Protein AF-A0A5J4WKM5-F1 (afdb_monomer)

Radius of gyration: 19.23 Å; Cα contacts (8 Å, |Δi|>4): 194; chains: 1; bounding box: 49×35×50 Å

Sequence (180 aa):
MLVFFFRKDTLAQIYRFPFLREQILAEIKQAKVIFTEFEKSGTCASSAAKSISKQTWKEIYYIERTLLPIFDIRSKELSQCLSQPDNAWVMYQTKTLLHDLQAILIGVAQGSSIVSGIVFSKAQRTNASDMVVEIEYKGLNEGCIHFPPVFQDVMRDLIMNARKYSFAGGVINAKMMNDG

Mean predicted aligned error: 11.14 Å

Organism: NCBI:txid222440

Secondary structure (DSSP, 8-state):
-EEE--SHHHHHHHHTHHHHHHHHHHHHHHHHHHHHHHHHTT---SHHHHHHHHHHHHHHHHIIIIIHHHHHHHHHHHHHHHT-TTTS-EEEEHHHHHHHHHHHHHHHHHT-TTSPPEESSGGG--STTPEEEEEEEE-SSTTEEEE-THHHHHHHHHHHHHHHHSPTT-EEEEEEE---

Solvent-accessible surface area (backbone atoms only — not comparable to full-atom values): 10008 Å² total; per-residue (Å²): 122,48,78,45,57,36,57,66,68,31,50,54,49,58,71,37,45,68,56,54,50,52,50,52,52,49,52,51,52,51,49,51,52,56,51,53,51,48,60,69,69,60,76,51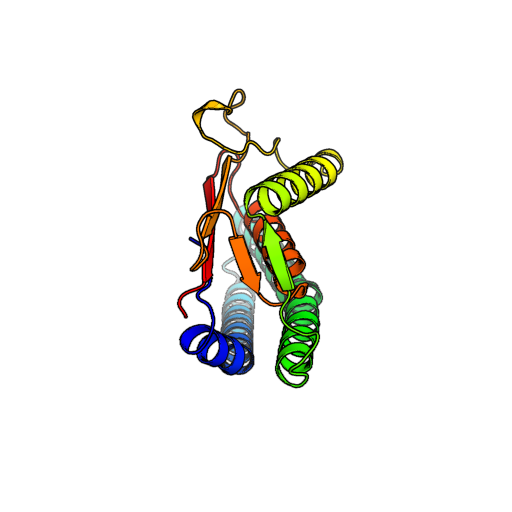,77,49,72,65,51,47,50,50,52,56,50,52,52,51,50,54,50,43,45,65,72,47,48,48,56,51,49,52,53,52,52,48,53,51,55,53,35,74,74,39,84,87,80,28,58,45,80,40,50,36,68,57,53,50,52,52,52,50,52,51,53,49,61,60,44,76,77,43,96,86,56,58,55,77,32,68,36,76,88,66,54,82,52,75,44,31,28,27,43,41,76,45,71,43,30,85,47,89,67,28,35,68,47,41,73,67,52,60,56,52,52,51,54,52,50,56,51,51,52,75,75,46,61,77,37,35,77,47,49,40,39,44,35,36,74,102

Foldseek 3Di:
DAEDEDDVVNVVVLVCLVVVLVVVVVVLVVVVVVLVVVVVVVVCPDPVSVVVSVVVVVVSCCCVPPVSVVSVVLSVVLVVLVVDPPQFKDKDQFVVLVVVLVVVQQVVVVPDPPAAGEDADPVRDPDQQHEHEDEEEEEPDPRMHMGGPSVSVVQSVVVVVCRVPDGGNYYHYHYYYYDD

pLDDT: mean 78.38, std 11.35, range [41.91, 93.88]

Structure (mmCIF, N/CA/C/O backbone):
data_AF-A0A5J4WKM5-F1
#
_entry.id   AF-A0A5J4WKM5-F1
#
loop_
_atom_site.group_PDB
_atom_site.id
_atom_site.type_symbol
_atom_site.label_atom_id
_atom_site.label_alt_id
_atom_site.label_comp_id
_atom_site.label_asym_id
_atom_site.label_entity_id
_atom_site.label_seq_id
_atom_site.pdbx_PDB_ins_code
_atom_site.Cartn_x
_atom_site.Cartn_y
_atom_site.Cartn_z
_atom_site.occupancy
_atom_site.B_iso_or_equiv
_atom_site.auth_seq_id
_atom_site.auth_comp_id
_atom_site.auth_asym_id
_atom_site.auth_atom_id
_atom_site.pdbx_PDB_model_num
ATOM 1 N N . MET A 1 1 ? -2.986 9.402 -4.469 1.00 41.91 1 MET A N 1
ATOM 2 C CA . MET A 1 1 ? -4.045 9.443 -3.439 1.00 41.91 1 MET A CA 1
ATOM 3 C C . MET A 1 1 ? -4.697 8.072 -3.430 1.00 41.91 1 MET A C 1
ATOM 5 O O . MET A 1 1 ? -5.205 7.680 -4.471 1.00 41.91 1 MET A O 1
ATOM 9 N N . LEU A 1 2 ? -4.597 7.324 -2.331 1.00 53.47 2 LEU A N 1
ATOM 10 C CA . LEU A 1 2 ? -5.264 6.025 -2.176 1.00 53.47 2 LEU A CA 1
ATOM 11 C C . LEU A 1 2 ? -6.592 6.268 -1.454 1.00 53.47 2 LEU A C 1
ATOM 13 O O . LEU A 1 2 ? -6.575 6.838 -0.365 1.00 53.47 2 LEU A O 1
ATOM 17 N N . VAL A 1 3 ? -7.717 5.900 -2.066 1.00 48.91 3 VAL A N 1
ATOM 18 C CA . VAL A 1 3 ? -9.060 6.076 -1.494 1.00 48.91 3 VAL A CA 1
ATOM 19 C C . VAL A 1 3 ? -9.848 4.783 -1.651 1.00 48.91 3 VAL A C 1
ATOM 21 O O . VAL A 1 3 ? -9.983 4.294 -2.769 1.00 48.91 3 VAL A O 1
ATOM 24 N N . PHE A 1 4 ? -10.393 4.273 -0.547 1.00 51.28 4 PHE A N 1
ATOM 25 C CA . PHE A 1 4 ? -11.322 3.138 -0.517 1.00 51.28 4 PHE A CA 1
ATOM 26 C C . PHE A 1 4 ? -12.693 3.604 -0.003 1.00 51.28 4 PHE A C 1
ATOM 28 O O . PHE A 1 4 ? -12.720 4.406 0.926 1.00 51.28 4 PHE A O 1
ATOM 35 N N . PHE A 1 5 ? -13.784 3.119 -0.604 1.00 45.84 5 PHE A N 1
ATOM 36 C CA . PHE A 1 5 ? -15.193 3.304 -0.186 1.00 45.84 5 PHE A CA 1
ATOM 37 C C . PHE A 1 5 ? -15.731 1.966 0.413 1.00 45.84 5 PHE A C 1
ATOM 39 O O . PHE A 1 5 ? -15.046 0.965 0.197 1.00 45.84 5 PHE A O 1
ATOM 46 N N . PHE A 1 6 ? -16.877 1.869 1.129 1.00 54.97 6 PHE A N 1
ATOM 47 C CA . PHE A 1 6 ? -17.483 0.608 1.674 1.00 54.97 6 PHE A CA 1
ATOM 48 C C . PHE A 1 6 ? -19.009 0.425 1.485 1.00 54.97 6 PHE A C 1
ATOM 50 O O . PHE A 1 6 ? -19.782 0.861 2.327 1.00 54.97 6 PHE A O 1
ATOM 57 N N . ARG A 1 7 ? -19.386 -0.351 0.449 1.00 59.16 7 ARG A N 1
ATOM 58 C CA . ARG A 1 7 ? -20.373 -1.471 0.402 1.00 59.16 7 ARG A CA 1
ATOM 59 C C . ARG A 1 7 ? -20.779 -1.774 -1.038 1.00 59.16 7 ARG A C 1
ATOM 61 O O . ARG A 1 7 ? -20.573 -2.895 -1.484 1.00 59.16 7 ARG A O 1
ATOM 68 N N . LYS A 1 8 ? -21.307 -0.810 -1.801 1.00 53.88 8 LYS A N 1
ATOM 69 C CA . LYS A 1 8 ? -21.628 -1.021 -3.232 1.00 53.88 8 LYS A CA 1
ATOM 70 C C . LYS A 1 8 ? -20.423 -0.772 -4.131 1.00 53.88 8 LYS A C 1
ATOM 72 O O . LYS A 1 8 ? -20.051 -1.643 -4.919 1.00 53.88 8 LYS A O 1
ATOM 77 N N . ASP A 1 9 ? -19.772 0.371 -3.960 1.00 53.78 9 ASP A N 1
ATOM 78 C CA . ASP A 1 9 ? -18.675 0.783 -4.837 1.00 53.78 9 ASP A CA 1
ATOM 79 C C . ASP A 1 9 ? -17.395 -0.019 -4.582 1.00 53.78 9 ASP A C 1
ATOM 81 O O . ASP A 1 9 ? -16.616 -0.266 -5.495 1.00 53.78 9 ASP A O 1
ATOM 85 N N . THR A 1 10 ? -17.206 -0.531 -3.370 1.00 59.72 10 THR A N 1
ATOM 86 C CA . THR A 1 10 ? -16.090 -1.422 -2.992 1.00 59.72 10 THR A CA 1
ATOM 87 C C . THR A 1 10 ? -16.247 -2.805 -3.549 1.00 59.72 10 THR A C 1
ATOM 89 O O . THR A 1 10 ? -15.275 -3.364 -4.030 1.00 59.72 10 THR A O 1
ATOM 92 N N . LEU A 1 11 ? -17.456 -3.370 -3.481 1.00 61.31 11 LEU A N 1
ATOM 93 C CA . LEU A 1 11 ? -17.730 -4.642 -4.129 1.00 61.31 11 LEU A CA 1
ATOM 94 C C . LEU A 1 11 ? -17.434 -4.486 -5.619 1.00 61.31 11 LEU A C 1
ATOM 96 O O . LEU A 1 11 ? -16.677 -5.278 -6.165 1.00 61.31 11 LEU A O 1
ATOM 100 N N . ALA A 1 12 ? -17.899 -3.401 -6.248 1.00 63.69 12 ALA A N 1
ATOM 101 C CA . ALA A 1 12 ? -17.563 -3.092 -7.636 1.00 63.69 12 ALA A CA 1
ATOM 102 C C . ALA A 1 12 ? -16.047 -2.907 -7.877 1.00 63.69 12 ALA A C 1
ATOM 104 O O . ALA A 1 12 ? -15.531 -3.368 -8.896 1.00 63.69 1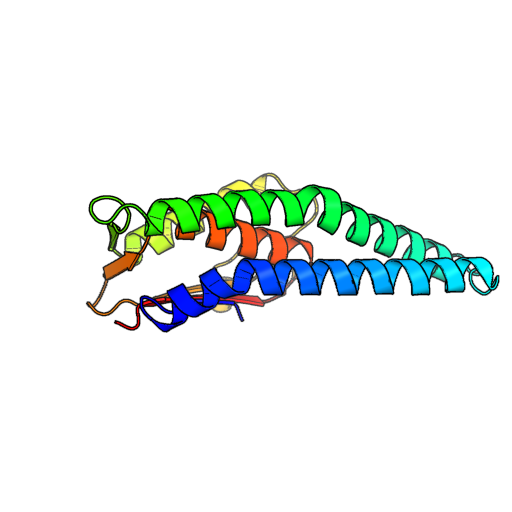2 ALA A O 1
ATOM 105 N N . GLN A 1 13 ? -15.311 -2.276 -6.956 1.00 65.56 13 GLN A N 1
ATOM 106 C CA . GLN A 1 13 ? -13.851 -2.139 -7.038 1.00 65.56 13 GLN A CA 1
ATOM 107 C C . GLN A 1 13 ? -13.126 -3.482 -6.871 1.00 65.56 13 GLN A C 1
ATOM 109 O O . GLN A 1 13 ? -12.218 -3.769 -7.643 1.00 65.56 13 GLN A O 1
ATOM 114 N N . ILE A 1 14 ? -13.549 -4.333 -5.936 1.00 67.00 14 ILE A N 1
ATOM 115 C CA . ILE A 1 14 ? -12.986 -5.670 -5.705 1.00 67.00 14 ILE A CA 1
ATOM 116 C C . ILE A 1 14 ? -13.288 -6.579 -6.898 1.00 67.00 14 ILE A C 1
ATOM 118 O O . ILE A 1 14 ? -12.394 -7.259 -7.392 1.00 67.00 14 ILE A O 1
ATOM 122 N N . TYR A 1 15 ? -14.502 -6.525 -7.453 1.00 71.44 15 TYR A N 1
ATOM 123 C CA . TYR A 1 15 ? -14.838 -7.218 -8.701 1.00 71.44 15 TYR A CA 1
ATOM 124 C C . TYR A 1 15 ? -14.040 -6.698 -9.905 1.00 71.44 15 TYR A C 1
ATOM 126 O O . TYR A 1 15 ? -13.884 -7.414 -10.893 1.00 71.44 15 TYR A O 1
ATOM 134 N N . ARG A 1 16 ? -13.490 -5.479 -9.830 1.00 74.38 16 ARG A N 1
ATOM 135 C CA . ARG A 1 16 ? -12.555 -4.931 -10.822 1.00 74.38 16 ARG A CA 1
ATOM 136 C C . ARG A 1 16 ? -11.111 -5.381 -10.625 1.00 74.38 16 ARG A C 1
ATOM 138 O O . ARG A 1 16 ? -10.320 -5.179 -11.542 1.00 74.38 16 ARG A O 1
ATOM 145 N N . PHE A 1 17 ? -10.738 -5.992 -9.501 1.00 76.19 17 PHE A N 1
ATOM 146 C CA . PHE A 1 17 ? -9.352 -6.414 -9.260 1.00 76.19 17 PHE A CA 1
ATOM 147 C C . PHE A 1 17 ? -8.819 -7.391 -10.317 1.00 76.19 17 PHE A C 1
ATOM 149 O O . PHE A 1 17 ? -7.709 -7.155 -10.798 1.00 76.19 17 PHE A O 1
ATOM 156 N N . PRO A 1 18 ? -9.582 -8.404 -10.779 1.00 76.31 18 PRO A N 1
ATOM 157 C CA . PRO A 1 18 ? -9.152 -9.241 -11.897 1.00 76.31 18 PRO A CA 1
ATOM 158 C C . PRO A 1 18 ? -8.888 -8.433 -13.174 1.00 76.31 18 PRO A C 1
ATOM 160 O O . PRO A 1 18 ? -7.900 -8.666 -13.857 1.00 76.31 18 PRO A O 1
ATOM 163 N N . PHE A 1 19 ? -9.725 -7.437 -13.475 1.00 80.31 19 PHE A N 1
ATOM 164 C CA . PHE A 1 19 ? -9.537 -6.579 -14.647 1.00 80.31 19 PHE A CA 1
ATOM 165 C C . PHE A 1 19 ? -8.295 -5.686 -14.519 1.00 80.31 19 PHE A C 1
ATOM 167 O O . PHE A 1 19 ? -7.489 -5.618 -15.442 1.00 80.31 19 PHE A O 1
ATOM 174 N N . LEU A 1 20 ? -8.109 -5.036 -13.365 1.00 76.75 20 LEU A N 1
ATOM 175 C CA . LEU A 1 20 ? -6.933 -4.205 -13.083 1.00 76.75 20 LEU A CA 1
ATOM 176 C C . LEU A 1 20 ? -5.638 -5.017 -13.173 1.00 76.75 20 LEU A C 1
ATOM 178 O O . LEU A 1 20 ? -4.6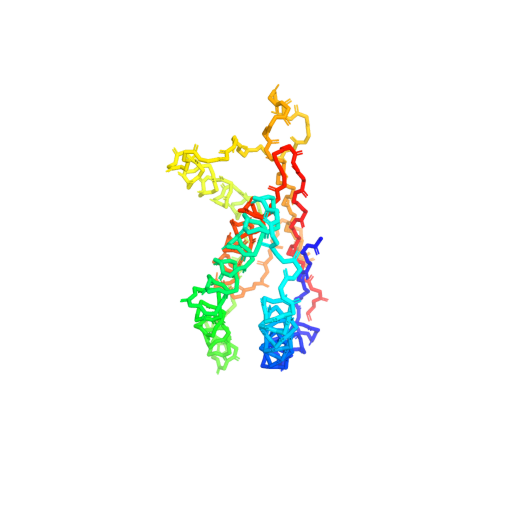43 -4.537 -13.707 1.00 76.75 20 LEU A O 1
ATOM 182 N N . ARG A 1 21 ? -5.661 -6.264 -12.700 1.00 79.00 21 ARG A N 1
ATOM 183 C CA . ARG A 1 21 ? -4.546 -7.202 -12.834 1.00 79.00 21 ARG A CA 1
ATOM 184 C C . ARG A 1 21 ? -4.203 -7.471 -14.295 1.00 79.00 21 ARG A C 1
ATOM 186 O O . ARG A 1 21 ? -3.036 -7.369 -14.666 1.00 79.00 21 ARG A O 1
ATOM 193 N N . GLU A 1 22 ? -5.196 -7.804 -15.117 1.00 83.44 22 GLU A N 1
ATOM 194 C CA . GLU A 1 22 ? -4.973 -8.050 -16.545 1.00 83.44 22 GLU A CA 1
ATOM 195 C C . GLU A 1 22 ? -4.467 -6.796 -17.264 1.00 83.44 22 GLU A C 1
ATOM 197 O O . GLU A 1 22 ? -3.583 -6.888 -18.115 1.00 83.44 22 GLU A O 1
ATOM 202 N N . GLN A 1 23 ? -4.947 -5.614 -16.871 1.00 84.25 23 GLN A N 1
ATOM 203 C CA . GLN A 1 23 ? -4.432 -4.350 -17.387 1.00 84.25 23 GLN A CA 1
ATOM 204 C C . GLN A 1 23 ? -2.951 -4.150 -17.022 1.00 84.25 23 GLN A C 1
ATOM 206 O O . GLN A 1 23 ? -2.141 -3.881 -17.906 1.00 84.25 23 GLN A O 1
ATOM 211 N N . ILE A 1 24 ? -2.572 -4.355 -15.755 1.00 78.38 24 ILE A N 1
ATOM 212 C CA . ILE A 1 24 ? -1.172 -4.264 -15.304 1.00 78.38 24 ILE A CA 1
ATOM 213 C C . ILE A 1 24 ? -0.293 -5.265 -16.068 1.00 78.38 24 ILE A C 1
ATOM 215 O O . ILE A 1 24 ? 0.800 -4.923 -16.515 1.00 78.38 24 ILE A O 1
ATOM 219 N N . LEU A 1 25 ? -0.765 -6.500 -16.261 1.00 83.44 25 LEU A N 1
ATOM 220 C CA . LEU A 1 25 ? -0.048 -7.516 -17.034 1.00 83.44 25 LEU A CA 1
ATOM 221 C C . LEU A 1 25 ? 0.133 -7.116 -18.501 1.00 83.44 25 LEU A C 1
ATOM 223 O O . LEU A 1 25 ? 1.212 -7.325 -19.063 1.00 83.44 25 LEU A O 1
ATOM 227 N N . ALA A 1 26 ? -0.895 -6.539 -19.122 1.00 85.69 26 ALA A N 1
ATOM 228 C CA . ALA A 1 26 ? -0.825 -6.050 -20.493 1.00 85.69 26 ALA A CA 1
ATOM 229 C C . ALA A 1 26 ? 0.186 -4.901 -20.629 1.00 85.69 26 ALA A C 1
ATOM 231 O O . ALA A 1 26 ? 1.024 -4.935 -21.531 1.00 85.69 26 ALA A O 1
ATOM 232 N N . GLU A 1 27 ? 0.167 -3.942 -19.701 1.00 85.38 27 GLU A N 1
ATOM 233 C CA . GLU A 1 27 ? 1.114 -2.823 -19.657 1.00 85.38 27 GLU A CA 1
ATOM 234 C C . GLU A 1 27 ? 2.557 -3.312 -19.463 1.00 85.38 27 GLU A C 1
ATOM 236 O O . GLU A 1 27 ? 3.455 -2.898 -20.197 1.00 85.38 27 GLU A O 1
ATOM 241 N N . ILE A 1 28 ? 2.789 -4.265 -18.552 1.00 84.25 28 ILE A N 1
ATOM 242 C CA . ILE A 1 28 ? 4.107 -4.887 -18.359 1.00 84.25 28 ILE A CA 1
ATOM 243 C C . ILE A 1 28 ? 4.562 -5.602 -19.633 1.00 84.25 28 ILE A C 1
ATOM 245 O O . ILE A 1 28 ? 5.710 -5.453 -20.056 1.00 84.25 28 ILE A O 1
ATOM 249 N N . LYS A 1 29 ? 3.677 -6.372 -20.273 1.00 87.69 29 LYS A N 1
ATOM 250 C CA . LYS A 1 29 ? 3.995 -7.087 -21.513 1.00 87.69 29 LYS A CA 1
ATOM 251 C C . LYS A 1 29 ? 4.380 -6.113 -22.625 1.00 87.69 29 LYS A C 1
ATOM 253 O O . LYS A 1 29 ? 5.376 -6.342 -23.308 1.00 87.69 29 LYS A O 1
ATOM 258 N N . GLN A 1 30 ? 3.630 -5.024 -22.779 1.00 85.81 30 GLN A N 1
ATOM 259 C CA . GLN A 1 30 ? 3.927 -3.977 -23.750 1.00 85.81 30 GLN A CA 1
ATOM 260 C C . GLN A 1 30 ? 5.259 -3.284 -23.440 1.00 85.81 30 GLN A C 1
ATOM 262 O O . GLN A 1 30 ? 6.087 -3.135 -24.338 1.00 85.81 30 GLN A O 1
ATOM 267 N N . ALA A 1 31 ? 5.509 -2.935 -22.175 1.00 82.38 31 ALA A N 1
ATOM 268 C CA . ALA A 1 31 ? 6.777 -2.354 -21.748 1.00 82.38 31 ALA A CA 1
ATOM 269 C C . ALA A 1 31 ? 7.955 -3.277 -22.096 1.00 82.38 31 ALA A C 1
ATOM 271 O O . ALA A 1 31 ? 8.926 -2.829 -22.699 1.00 82.38 31 ALA A O 1
ATOM 272 N N . LYS A 1 32 ? 7.852 -4.584 -21.821 1.00 85.38 32 LYS A N 1
ATOM 273 C CA . LYS A 1 32 ? 8.900 -5.563 -22.166 1.00 85.38 32 LYS A CA 1
ATOM 274 C C . LYS A 1 32 ? 9.191 -5.600 -23.666 1.00 85.38 32 LYS A C 1
ATOM 276 O O . LYS A 1 32 ? 10.361 -5.684 -24.034 1.00 85.38 32 LYS A O 1
ATOM 281 N N . VAL A 1 33 ? 8.168 -5.528 -24.523 1.00 86.50 33 VAL A N 1
ATOM 282 C CA . VAL A 1 33 ? 8.351 -5.473 -25.986 1.00 86.50 33 VAL A CA 1
ATOM 283 C C . VAL A 1 33 ? 9.126 -4.216 -26.378 1.00 86.50 33 VAL A C 1
ATOM 285 O O . VAL A 1 33 ? 10.183 -4.337 -26.994 1.00 86.50 33 VAL A O 1
ATOM 288 N N . ILE A 1 34 ? 8.668 -3.042 -25.934 1.00 83.06 34 ILE A N 1
ATOM 289 C CA . ILE A 1 34 ? 9.301 -1.749 -26.240 1.00 83.06 34 ILE A CA 1
ATOM 290 C C . ILE A 1 34 ? 10.763 -1.729 -25.779 1.00 83.06 34 ILE A C 1
ATOM 292 O O . ILE A 1 34 ? 11.653 -1.350 -26.537 1.00 83.06 34 ILE A O 1
ATOM 296 N N . PHE A 1 35 ? 11.036 -2.177 -24.551 1.00 79.25 35 PHE A N 1
ATOM 297 C CA . PHE A 1 35 ? 12.396 -2.210 -24.011 1.00 79.25 35 PHE A CA 1
ATOM 298 C C . PHE A 1 35 ? 13.293 -3.207 -24.748 1.00 79.25 35 PHE A C 1
ATOM 300 O O . PHE A 1 35 ? 14.450 -2.900 -25.026 1.00 79.25 35 PHE A O 1
ATOM 307 N N . THR A 1 36 ? 12.761 -4.370 -25.130 1.00 82.31 36 THR A N 1
ATOM 308 C CA . THR A 1 36 ? 13.513 -5.354 -25.923 1.00 82.31 36 THR A CA 1
ATOM 309 C C . THR A 1 36 ? 13.864 -4.803 -27.307 1.00 82.31 36 THR A C 1
ATOM 311 O O . THR A 1 36 ? 14.965 -5.036 -27.805 1.00 82.31 36 THR A O 1
ATOM 314 N N . GLU A 1 37 ? 12.949 -4.074 -27.948 1.00 82.88 37 GLU A N 1
ATOM 315 C CA . GLU A 1 37 ? 13.195 -3.421 -29.239 1.00 82.88 37 GLU A CA 1
ATOM 316 C C . GLU A 1 37 ? 14.222 -2.288 -29.119 1.00 82.88 37 GLU A C 1
ATOM 318 O O . GLU A 1 37 ? 15.142 -2.212 -29.934 1.00 82.88 37 GLU A O 1
ATOM 323 N N . PHE A 1 38 ? 14.132 -1.478 -28.062 1.00 77.00 38 PHE A N 1
ATOM 324 C CA . PHE A 1 38 ? 15.092 -0.415 -27.759 1.00 77.00 38 PHE A CA 1
ATOM 325 C C . PHE A 1 38 ? 16.517 -0.941 -27.511 1.00 77.00 38 PHE A C 1
ATOM 327 O O . PHE A 1 38 ? 17.498 -0.333 -27.942 1.00 77.00 38 PHE A O 1
ATOM 334 N N . GLU A 1 39 ? 16.668 -2.084 -26.835 1.00 75.75 39 GLU A N 1
ATOM 335 C CA . GLU A 1 39 ? 17.985 -2.704 -26.642 1.00 75.75 39 GLU A CA 1
ATOM 336 C C . GLU A 1 39 ? 18.554 -3.266 -27.951 1.00 75.75 39 GLU A C 1
ATOM 338 O O . GLU A 1 39 ? 19.757 -3.152 -28.202 1.00 75.75 39 GLU A O 1
ATOM 343 N N . LYS A 1 40 ? 17.695 -3.819 -28.819 1.00 78.75 40 LYS A N 1
ATOM 344 C CA . LYS A 1 40 ? 18.088 -4.342 -30.137 1.00 78.75 40 LYS A CA 1
ATOM 345 C C . LYS A 1 40 ? 18.505 -3.249 -31.119 1.00 78.75 40 LYS A C 1
ATOM 347 O O . LYS A 1 40 ? 19.367 -3.507 -31.954 1.00 78.75 40 LYS A O 1
ATOM 352 N N . SER A 1 41 ? 17.941 -2.043 -31.030 1.00 73.56 41 SER A N 1
ATOM 353 C CA . SER A 1 41 ? 18.252 -0.942 -31.953 1.00 73.56 41 SER A CA 1
ATOM 354 C C . SER A 1 41 ? 19.634 -0.306 -31.737 1.00 73.56 41 SER A C 1
ATOM 356 O O . SER A 1 41 ? 19.986 0.638 -32.439 1.00 73.56 41 SER A O 1
ATOM 358 N N . GLY A 1 42 ? 20.439 -0.790 -30.781 1.00 63.66 42 GLY A N 1
ATOM 359 C CA . GLY A 1 42 ? 21.820 -0.331 -30.569 1.00 63.66 42 GLY A CA 1
ATOM 360 C C . GLY A 1 42 ? 21.947 1.077 -29.967 1.00 63.66 42 GLY A C 1
ATOM 361 O O . GLY A 1 42 ? 23.055 1.538 -29.703 1.00 63.66 42 GLY A O 1
ATOM 362 N N . THR A 1 43 ? 20.827 1.743 -29.672 1.00 60.22 43 THR A N 1
ATOM 363 C CA . THR A 1 43 ? 20.748 3.111 -29.124 1.00 60.22 43 THR A CA 1
ATOM 364 C C . THR A 1 43 ? 21.312 3.227 -27.697 1.00 60.22 43 THR A C 1
ATOM 366 O O . THR A 1 43 ? 21.531 4.322 -27.184 1.00 60.22 43 THR A O 1
ATOM 369 N N . CYS A 1 44 ? 21.599 2.096 -27.047 1.00 58.22 44 CYS A N 1
ATOM 370 C CA . CYS A 1 44 ? 22.049 1.984 -25.659 1.00 58.22 44 CYS A CA 1
ATOM 371 C C . CYS A 1 44 ? 23.590 2.031 -25.512 1.00 58.22 44 CYS A C 1
ATOM 373 O O . CYS A 1 44 ? 24.176 1.326 -24.690 1.00 58.22 44 CYS A O 1
ATOM 375 N N . ALA A 1 45 ? 24.282 2.826 -26.336 1.00 60.12 45 ALA A N 1
ATOM 376 C CA . ALA A 1 45 ? 25.745 2.930 -26.295 1.00 60.12 45 ALA A CA 1
ATOM 377 C C . ALA A 1 45 ? 26.257 3.680 -25.046 1.00 60.12 45 ALA A C 1
ATOM 379 O O . ALA A 1 45 ? 27.359 3.403 -24.567 1.00 60.12 45 ALA A O 1
ATOM 380 N N . SER A 1 46 ? 25.453 4.588 -24.480 1.00 73.69 46 SER A N 1
ATOM 381 C CA . SER A 1 46 ? 25.836 5.366 -23.298 1.00 73.69 46 SER A CA 1
ATOM 382 C C . SER A 1 46 ? 25.672 4.574 -21.993 1.00 73.69 46 SER A C 1
ATOM 384 O O . SER A 1 46 ? 24.756 3.766 -21.824 1.00 73.69 46 SER A O 1
ATOM 386 N N . SER A 1 47 ? 26.561 4.822 -21.028 1.00 72.69 47 SER A N 1
ATOM 387 C CA . SER A 1 47 ? 26.508 4.213 -19.690 1.00 72.69 47 SER A CA 1
ATOM 388 C C . SER A 1 47 ? 25.216 4.552 -18.935 1.00 72.69 47 SER A C 1
ATOM 390 O O . SER A 1 47 ? 24.685 3.709 -18.210 1.00 72.69 47 SER A O 1
ATOM 392 N N . ALA A 1 48 ? 24.672 5.753 -19.153 1.00 74.75 48 ALA A N 1
ATOM 393 C CA . ALA A 1 48 ? 23.406 6.196 -18.579 1.00 74.75 48 ALA A CA 1
ATOM 394 C C . ALA A 1 48 ? 22.215 5.377 -19.106 1.00 74.75 48 ALA A C 1
ATOM 396 O O . ALA A 1 48 ? 21.416 4.889 -18.308 1.00 74.75 48 ALA A O 1
ATOM 397 N N . ALA A 1 49 ? 22.136 5.146 -20.422 1.00 71.19 49 ALA A N 1
ATOM 398 C CA . ALA A 1 49 ? 21.063 4.352 -21.025 1.00 71.19 49 ALA A CA 1
ATOM 399 C C . ALA A 1 49 ? 21.074 2.896 -20.524 1.00 71.19 49 ALA A C 1
ATOM 401 O O . ALA A 1 49 ? 20.025 2.342 -20.193 1.00 71.19 49 ALA A O 1
ATOM 402 N N . LYS A 1 50 ? 22.266 2.302 -20.360 1.00 74.12 50 LYS A N 1
ATOM 403 C CA . LYS A 1 50 ? 22.425 0.947 -19.798 1.00 74.12 50 LYS A CA 1
ATOM 404 C C . LYS A 1 50 ? 21.975 0.861 -18.339 1.00 74.12 50 LYS A C 1
ATOM 406 O O . LYS A 1 50 ? 21.364 -0.130 -17.942 1.00 74.12 50 LYS A O 1
ATOM 411 N N . SER A 1 51 ? 22.274 1.887 -17.541 1.00 78.31 51 SER A N 1
ATOM 412 C CA . SER A 1 51 ? 21.851 1.959 -16.139 1.00 78.31 51 SER A CA 1
ATOM 413 C C . SER A 1 51 ? 20.328 2.055 -16.015 1.00 78.31 51 SER A C 1
ATOM 415 O O . SER A 1 51 ? 19.729 1.298 -15.252 1.00 78.31 51 SER A O 1
ATOM 417 N N . ILE A 1 52 ? 19.705 2.920 -16.825 1.00 78.38 52 ILE A N 1
ATOM 418 C CA . ILE A 1 52 ? 18.246 3.083 -16.874 1.00 78.38 52 ILE A CA 1
ATOM 419 C C . ILE A 1 52 ? 17.583 1.767 -17.290 1.00 78.38 52 ILE A C 1
ATOM 421 O O . ILE A 1 52 ? 16.727 1.282 -16.559 1.00 78.38 52 ILE A O 1
ATOM 425 N N . SER A 1 53 ? 18.040 1.130 -18.378 1.00 77.50 53 SER A N 1
ATOM 426 C CA . SER A 1 53 ? 17.489 -0.164 -18.820 1.00 77.50 53 SER A CA 1
ATOM 427 C C . SER A 1 53 ? 17.570 -1.225 -17.716 1.00 77.50 53 SER A C 1
ATOM 429 O O . SER A 1 53 ? 16.578 -1.868 -17.367 1.00 77.50 53 SER A O 1
ATOM 431 N N . LYS A 1 54 ? 18.742 -1.366 -17.081 1.00 80.94 54 LYS A N 1
ATOM 432 C CA . LYS A 1 54 ? 18.945 -2.321 -15.984 1.00 80.94 54 LYS A CA 1
ATOM 433 C C . LYS A 1 54 ? 18.010 -2.053 -14.803 1.00 80.94 54 LYS A C 1
ATOM 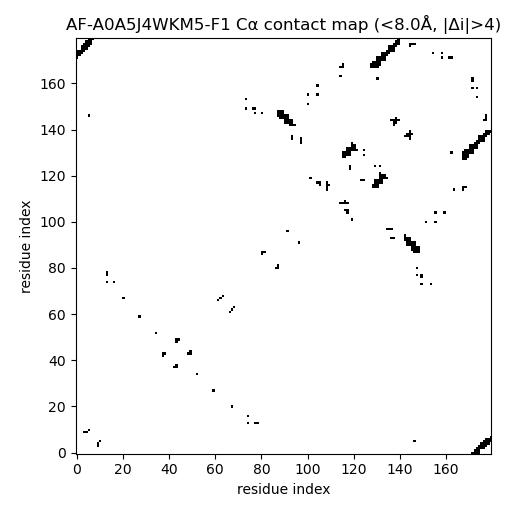435 O O . LYS A 1 54 ? 17.538 -3.002 -14.175 1.00 80.94 54 LYS A O 1
ATOM 440 N N . GLN A 1 55 ? 17.774 -0.787 -14.471 1.00 80.12 55 GLN A N 1
ATOM 441 C CA . GLN A 1 55 ? 16.872 -0.404 -13.392 1.00 80.12 55 GLN A CA 1
ATOM 442 C C . GLN A 1 55 ? 15.413 -0.716 -13.747 1.00 80.12 55 GLN A C 1
ATOM 444 O O . GLN A 1 55 ? 14.722 -1.348 -12.948 1.00 80.12 55 GLN A O 1
ATOM 449 N N . THR A 1 56 ? 14.972 -0.394 -14.962 1.00 80.56 56 THR A N 1
ATOM 450 C CA . THR A 1 56 ? 13.612 -0.704 -15.418 1.00 80.56 56 THR A CA 1
ATOM 451 C C . THR A 1 56 ? 13.342 -2.210 -15.456 1.00 80.56 56 THR A C 1
ATOM 453 O O . THR A 1 56 ? 12.293 -2.663 -15.000 1.00 80.56 56 THR A O 1
ATOM 456 N N . TRP A 1 57 ? 14.306 -3.026 -15.891 1.00 83.12 57 TRP A N 1
ATOM 457 C CA . TRP A 1 57 ? 14.176 -4.487 -15.844 1.00 83.12 57 TRP A CA 1
ATOM 458 C C . TRP A 1 57 ? 14.030 -5.035 -14.420 1.00 83.12 57 TRP A C 1
ATOM 460 O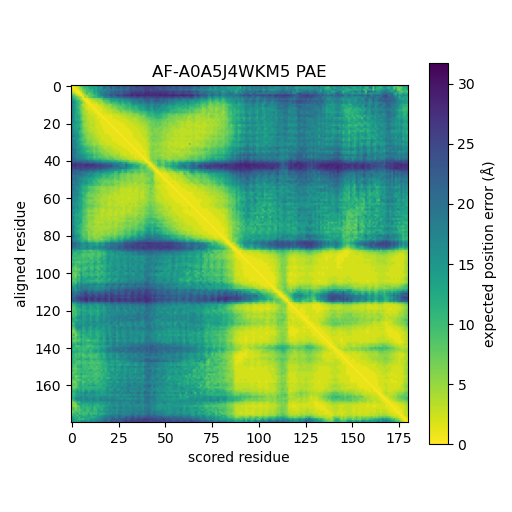 O . TRP A 1 57 ? 13.246 -5.960 -14.193 1.00 83.12 57 TRP A O 1
ATOM 470 N N . LYS A 1 58 ? 14.742 -4.459 -13.441 1.00 83.62 58 LYS A N 1
ATOM 471 C CA . LYS A 1 58 ? 14.567 -4.821 -12.024 1.00 83.62 58 LYS A CA 1
ATOM 472 C C . LYS A 1 58 ? 13.164 -4.488 -11.524 1.00 83.62 58 LYS A C 1
ATOM 474 O O . LYS A 1 58 ? 12.601 -5.260 -10.750 1.00 83.62 58 LYS A O 1
ATOM 479 N N . GLU A 1 59 ? 12.616 -3.352 -11.939 1.00 79.12 59 GLU A N 1
ATOM 480 C CA . GLU A 1 59 ? 11.266 -2.926 -11.565 1.00 79.12 59 GLU A CA 1
ATOM 481 C C . GLU A 1 59 ? 10.210 -3.855 -12.160 1.00 79.12 59 GLU A C 1
ATOM 483 O O . GLU A 1 59 ? 9.390 -4.376 -11.406 1.00 79.12 59 GLU A O 1
ATOM 488 N N . ILE A 1 60 ? 10.299 -4.161 -13.459 1.00 82.06 60 ILE A N 1
ATOM 489 C CA . ILE A 1 60 ? 9.430 -5.139 -14.132 1.00 82.06 60 ILE A CA 1
ATOM 490 C C . ILE A 1 60 ? 9.473 -6.487 -13.404 1.00 82.06 60 ILE A C 1
ATOM 492 O O . ILE A 1 60 ? 8.430 -7.035 -13.048 1.00 82.06 60 ILE A O 1
ATOM 496 N N . TYR A 1 61 ? 10.676 -6.999 -13.124 1.00 82.75 61 TYR A N 1
ATOM 497 C CA . TYR A 1 61 ? 10.841 -8.277 -12.434 1.00 82.75 61 TYR A CA 1
ATOM 498 C C . TYR A 1 61 ? 10.205 -8.263 -11.041 1.00 82.75 61 TYR A C 1
ATOM 500 O O . TYR A 1 61 ? 9.541 -9.221 -10.651 1.00 82.75 61 TYR A O 1
ATOM 508 N N . TYR A 1 62 ? 10.379 -7.177 -10.288 1.00 77.00 62 TYR A N 1
ATOM 509 C CA . TYR A 1 62 ? 9.777 -7.043 -8.966 1.00 77.00 62 TYR A CA 1
ATOM 510 C C . TYR A 1 62 ? 8.246 -6.989 -9.026 1.00 77.00 62 TYR A C 1
ATOM 512 O O . TYR A 1 62 ? 7.584 -7.637 -8.213 1.00 77.00 62 TYR A O 1
ATOM 520 N N . ILE A 1 63 ? 7.672 -6.256 -9.986 1.00 77.38 63 ILE A N 1
ATOM 521 C CA . ILE A 1 63 ? 6.216 -6.202 -10.148 1.00 77.38 63 ILE A CA 1
ATOM 522 C C . ILE A 1 63 ? 5.679 -7.609 -10.449 1.00 77.38 63 ILE A C 1
ATOM 524 O O . ILE A 1 63 ? 4.776 -8.077 -9.757 1.00 77.38 63 ILE A O 1
ATOM 528 N N . GLU A 1 64 ? 6.285 -8.322 -11.405 1.00 80.00 64 GLU A N 1
ATOM 529 C CA . GLU A 1 64 ? 5.858 -9.670 -11.806 1.00 80.00 64 GLU A CA 1
ATOM 530 C C . GLU A 1 64 ? 6.027 -10.718 -10.697 1.00 80.00 64 GLU A C 1
ATOM 532 O O . GLU A 1 64 ? 5.176 -11.589 -10.529 1.00 80.00 64 GLU A O 1
ATOM 537 N N . ARG A 1 65 ? 7.138 -10.672 -9.953 1.00 81.19 65 ARG A N 1
ATOM 538 C CA . ARG A 1 65 ? 7.523 -11.743 -9.015 1.00 81.19 65 ARG A CA 1
ATOM 539 C C . ARG A 1 65 ? 7.137 -11.483 -7.572 1.00 81.19 65 ARG A C 1
ATOM 541 O O . ARG A 1 65 ? 7.160 -12.418 -6.777 1.00 81.19 65 ARG A O 1
ATOM 548 N N . THR A 1 66 ? 6.832 -10.242 -7.213 1.00 74.19 66 THR A N 1
ATOM 549 C CA . THR A 1 66 ? 6.521 -9.872 -5.830 1.00 74.19 66 THR A CA 1
ATOM 550 C C . THR A 1 66 ? 5.163 -9.201 -5.726 1.00 74.19 66 THR A C 1
ATOM 552 O O . THR A 1 66 ? 4.326 -9.680 -4.966 1.00 74.19 66 THR A O 1
ATOM 555 N N . LEU A 1 67 ? 4.906 -8.139 -6.495 1.00 73.50 67 LEU A N 1
ATOM 556 C CA . LEU A 1 67 ? 3.657 -7.387 -6.336 1.00 73.50 67 LEU A CA 1
ATOM 557 C C . LEU A 1 67 ? 2.433 -8.159 -6.822 1.00 73.50 67 LEU A C 1
ATOM 559 O O . LEU A 1 67 ? 1.459 -8.244 -6.080 1.00 73.50 67 LEU A O 1
ATOM 563 N N . LEU A 1 68 ? 2.479 -8.740 -8.024 1.00 76.94 68 LEU A N 1
ATOM 564 C CA . LEU A 1 68 ? 1.336 -9.481 -8.567 1.00 76.94 68 LEU A CA 1
ATOM 565 C C . LEU A 1 68 ? 0.947 -10.698 -7.705 1.00 76.94 68 LEU A C 1
ATOM 567 O O . LEU A 1 68 ? -0.236 -10.834 -7.409 1.00 76.94 68 LEU A O 1
ATOM 571 N N . PRO A 1 69 ? 1.882 -11.532 -7.205 1.00 80.06 69 PRO A N 1
ATOM 572 C CA . PRO A 1 69 ? 1.524 -12.622 -6.296 1.00 80.06 69 PRO A CA 1
ATOM 573 C C . PRO A 1 69 ? 0.892 -12.155 -4.980 1.00 80.06 69 PRO A C 1
ATOM 575 O O . PRO A 1 69 ? -0.079 -12.756 -4.526 1.00 80.06 69 PRO A O 1
ATOM 578 N N . ILE A 1 70 ? 1.407 -11.078 -4.370 1.00 73.94 70 ILE A N 1
ATOM 579 C CA . ILE A 1 70 ? 0.797 -10.496 -3.163 1.00 73.94 70 ILE A CA 1
ATOM 580 C C . ILE A 1 70 ? -0.617 -10.013 -3.489 1.00 73.94 70 ILE A C 1
ATOM 582 O O . ILE A 1 70 ? -1.555 -10.321 -2.758 1.00 73.94 70 ILE A O 1
ATOM 586 N N . PHE A 1 71 ? -0.783 -9.305 -4.607 1.00 74.25 71 PHE A N 1
ATOM 587 C CA . PHE A 1 71 ? -2.086 -8.840 -5.066 1.00 74.25 71 PHE A CA 1
ATOM 588 C C . PHE A 1 71 ? -3.073 -9.998 -5.271 1.00 74.25 71 PHE A C 1
ATOM 590 O O . PHE A 1 71 ? -4.215 -9.896 -4.827 1.00 74.25 71 PHE A O 1
ATOM 597 N N . ASP A 1 72 ? -2.637 -11.109 -5.871 1.00 75.44 72 ASP A N 1
ATOM 598 C CA . ASP A 1 72 ? -3.460 -12.303 -6.096 1.00 75.44 72 ASP A CA 1
ATOM 599 C C . ASP A 1 72 ? -3.914 -12.931 -4.766 1.00 75.44 72 ASP A C 1
ATOM 601 O O . ASP A 1 72 ? -5.100 -13.228 -4.592 1.00 75.44 72 ASP A O 1
ATOM 605 N N . ILE A 1 73 ? -2.998 -13.073 -3.800 1.00 75.88 73 ILE A N 1
ATOM 606 C CA . ILE A 1 73 ? -3.308 -13.587 -2.457 1.00 75.88 73 ILE A CA 1
ATOM 607 C C . ILE A 1 73 ? -4.330 -12.679 -1.767 1.00 75.88 73 ILE A C 1
ATOM 609 O O . ILE A 1 73 ? -5.386 -13.152 -1.348 1.00 75.88 73 ILE A O 1
ATOM 613 N N . ARG A 1 74 ? -4.066 -11.368 -1.708 1.00 74.88 74 ARG A N 1
ATOM 614 C CA . ARG A 1 74 ? -4.948 -10.414 -1.018 1.00 74.88 74 ARG A CA 1
ATOM 615 C C . ARG A 1 74 ? -6.310 -10.285 -1.689 1.00 74.88 74 ARG A C 1
ATOM 617 O O . ARG A 1 74 ? -7.322 -10.201 -1.000 1.00 74.88 74 ARG A O 1
ATOM 624 N N . SER A 1 75 ? -6.361 -10.328 -3.019 1.00 72.50 75 SER A N 1
ATOM 625 C CA . SER A 1 75 ? -7.622 -10.316 -3.772 1.00 72.50 75 SER A CA 1
ATOM 626 C C . SER A 1 75 ? -8.462 -11.557 -3.479 1.00 72.50 75 SER A C 1
ATOM 628 O O . SER A 1 75 ? -9.684 -11.463 -3.330 1.00 72.50 75 SER A O 1
ATOM 630 N N . LYS A 1 76 ? -7.817 -12.723 -3.353 1.00 75.19 76 LYS A N 1
ATOM 631 C CA . LYS A 1 76 ? -8.484 -13.974 -2.987 1.00 75.19 76 LYS A CA 1
ATOM 632 C C . LYS A 1 76 ? -8.996 -13.942 -1.549 1.00 75.19 76 LYS A C 1
ATOM 634 O O . LYS A 1 76 ? -10.155 -14.281 -1.337 1.00 75.19 76 LYS A O 1
ATOM 639 N N . GLU A 1 77 ? -8.177 -13.505 -0.594 1.00 73.75 77 GLU A N 1
ATOM 640 C CA . GLU A 1 77 ? -8.569 -13.341 0.816 1.00 73.75 77 GLU A CA 1
ATOM 641 C C . GLU A 1 77 ? -9.771 -12.399 0.950 1.00 73.75 77 GLU A C 1
ATOM 643 O O . GLU A 1 77 ? -10.765 -12.746 1.584 1.00 73.75 77 GLU A O 1
ATOM 648 N N . LEU A 1 78 ? -9.731 -11.248 0.270 1.00 72.00 78 LEU A N 1
ATOM 6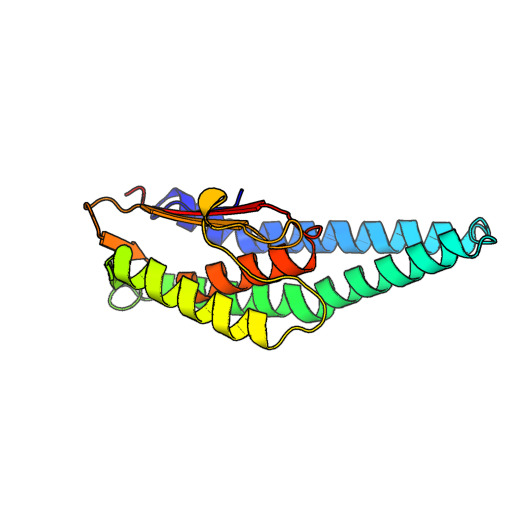49 C CA . LEU A 1 78 ? -10.845 -10.301 0.209 1.00 72.00 78 LEU A CA 1
ATOM 650 C C . LEU A 1 78 ? -12.114 -10.945 -0.356 1.00 72.00 78 LEU A C 1
ATOM 652 O O . LEU A 1 78 ? -13.179 -10.832 0.245 1.00 72.00 78 LEU A O 1
ATOM 656 N N . SER A 1 79 ? -12.003 -11.653 -1.481 1.00 72.00 79 SER A N 1
ATOM 657 C CA . SER A 1 79 ? -13.144 -12.329 -2.114 1.00 72.00 79 SER A CA 1
ATOM 658 C C . SER A 1 79 ? -13.741 -13.416 -1.213 1.00 72.00 79 SER A C 1
ATOM 660 O O . SER A 1 79 ? -14.958 -13.564 -1.137 1.00 72.00 79 SER A O 1
ATOM 662 N N . GLN A 1 80 ? -12.893 -14.157 -0.494 1.00 71.81 80 GLN A N 1
ATOM 663 C CA . GLN A 1 80 ? -13.313 -15.184 0.458 1.00 71.81 80 GLN A CA 1
ATOM 664 C C . GLN A 1 80 ? -14.000 -14.579 1.682 1.00 71.81 80 GLN A C 1
ATOM 666 O O . GLN A 1 80 ? -15.072 -15.056 2.056 1.00 71.81 80 GLN A O 1
ATOM 671 N N . CYS A 1 81 ? -13.455 -13.504 2.260 1.00 68.50 81 CYS A N 1
ATOM 672 C CA . CYS A 1 81 ? -14.126 -12.761 3.325 1.00 68.50 81 CYS A CA 1
ATOM 673 C C . CYS A 1 81 ? -15.513 -12.299 2.865 1.00 68.50 81 CYS A C 1
ATOM 675 O O . CYS A 1 81 ? -16.499 -12.569 3.533 1.00 68.50 81 CYS A O 1
ATOM 677 N N . LEU A 1 82 ? -15.637 -11.700 1.681 1.00 66.81 82 LEU A N 1
ATOM 678 C CA . LEU A 1 82 ? -16.941 -11.259 1.172 1.00 66.81 82 LEU A CA 1
ATOM 679 C C . LEU A 1 82 ? -17.963 -12.393 0.986 1.00 66.81 82 LEU A C 1
ATOM 681 O O . LEU A 1 82 ? -19.163 -12.133 1.033 1.00 66.81 82 LEU A O 1
ATOM 685 N N . SER A 1 83 ? -17.508 -13.634 0.793 1.00 68.75 83 SER A N 1
ATOM 686 C CA . SER A 1 83 ? -18.382 -14.808 0.676 1.00 68.75 83 SER A CA 1
ATOM 687 C C . SER A 1 83 ? -18.891 -15.361 2.019 1.00 68.75 83 SER A C 1
ATOM 689 O O . SER A 1 83 ? -19.748 -16.243 2.013 1.00 68.75 83 SER A O 1
ATOM 691 N N . GLN A 1 84 ? -18.401 -14.858 3.163 1.00 67.44 84 GLN A N 1
ATOM 692 C CA . GLN A 1 84 ? -18.785 -15.307 4.510 1.00 67.44 84 GLN A CA 1
ATOM 693 C C . GLN A 1 84 ? -19.424 -14.162 5.324 1.00 67.44 84 GLN A C 1
ATOM 695 O O . GLN A 1 84 ? -18.705 -13.313 5.844 1.00 67.44 84 GLN A O 1
ATOM 700 N N . PRO A 1 85 ? -20.760 -14.113 5.472 1.00 58.41 85 PRO A N 1
ATOM 701 C CA . PRO A 1 85 ? -21.448 -12.915 5.962 1.00 58.41 85 PRO A CA 1
ATOM 702 C C . PRO A 1 85 ? -21.163 -12.532 7.426 1.00 58.41 85 PRO A C 1
ATOM 704 O O . PRO A 1 85 ? -21.108 -11.342 7.727 1.00 58.41 85 PRO A O 1
ATOM 707 N N . ASP A 1 86 ? -20.924 -13.494 8.324 1.00 57.38 86 ASP A N 1
ATOM 708 C CA . ASP A 1 86 ? -21.034 -13.220 9.769 1.00 57.38 86 ASP A CA 1
ATOM 709 C C . ASP A 1 86 ? -19.720 -12.801 10.458 1.00 57.38 86 ASP A C 1
ATOM 711 O O . ASP A 1 86 ? -19.755 -12.090 11.457 1.00 57.38 86 ASP A O 1
ATOM 715 N N . ASN A 1 87 ? -18.555 -13.168 9.906 1.00 57.00 87 ASN A N 1
ATOM 716 C CA . ASN 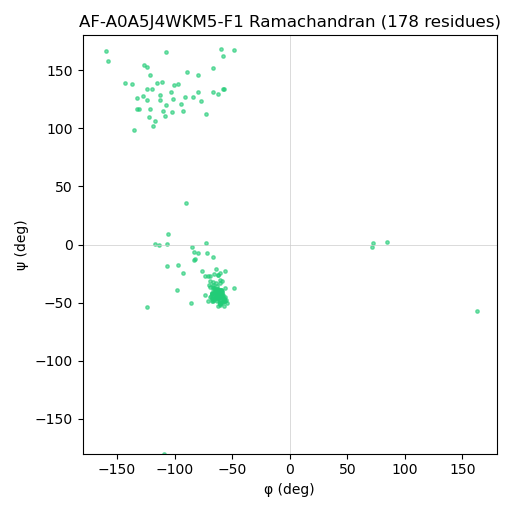A 1 87 ? -17.230 -12.853 10.481 1.00 57.00 87 ASN A CA 1
ATOM 717 C C . ASN A 1 87 ? -16.357 -11.962 9.584 1.00 57.00 87 ASN A C 1
ATOM 719 O O . ASN A 1 87 ? -15.218 -11.644 9.929 1.00 57.00 87 ASN A O 1
ATOM 723 N N . ALA A 1 88 ? -16.861 -11.568 8.417 1.00 68.12 88 ALA A N 1
ATOM 724 C CA . ALA A 1 88 ? -16.058 -10.860 7.432 1.00 68.12 88 ALA A CA 1
ATOM 725 C C . ALA A 1 88 ? -15.947 -9.360 7.662 1.00 68.12 88 ALA A C 1
ATOM 727 O O . ALA A 1 88 ? -15.109 -8.742 7.021 1.00 68.12 88 ALA A O 1
ATOM 728 N N . TRP A 1 89 ? -16.763 -8.764 8.532 1.00 79.19 89 TRP A N 1
ATOM 729 C CA . TRP A 1 89 ? -16.770 -7.322 8.755 1.00 79.19 89 TRP A CA 1
ATOM 730 C C . TRP A 1 89 ? -16.710 -7.009 10.243 1.00 79.19 89 TRP A C 1
ATOM 732 O O . TRP A 1 89 ? -17.635 -7.318 10.993 1.00 79.19 89 TRP A O 1
ATOM 742 N N . VAL A 1 90 ? -15.633 -6.352 10.661 1.00 83.88 90 VAL A N 1
ATOM 743 C CA . VAL A 1 90 ? -15.376 -6.027 12.064 1.00 83.88 90 VAL A CA 1
ATOM 744 C C . VAL A 1 90 ? -15.499 -4.523 12.261 1.00 83.88 90 VAL A C 1
ATOM 746 O O . VAL A 1 90 ? -15.129 -3.729 11.393 1.00 83.88 90 VAL A O 1
ATOM 749 N N . MET A 1 91 ? -16.095 -4.126 13.385 1.00 87.88 91 MET A N 1
ATOM 750 C CA . MET A 1 91 ? -16.174 -2.726 13.785 1.00 87.88 91 MET A CA 1
ATOM 751 C C . MET A 1 91 ? -14.884 -2.348 14.505 1.00 87.88 91 MET A C 1
ATOM 753 O O . MET A 1 91 ? -14.501 -2.993 15.479 1.00 87.88 91 MET A O 1
ATOM 757 N N . TYR A 1 92 ? -14.244 -1.281 14.051 1.00 90.38 92 TYR A N 1
ATOM 758 C CA . TYR A 1 92 ? -12.999 -0.786 14.614 1.00 90.38 92 TYR A CA 1
ATOM 759 C C . TYR A 1 92 ? -13.142 0.649 15.097 1.00 90.38 92 TYR A C 1
ATOM 761 O O . TYR A 1 92 ? -13.814 1.459 14.463 1.00 90.38 92 TYR A O 1
ATOM 769 N N . GLN A 1 93 ? -12.430 0.981 16.172 1.00 93.06 93 GLN A N 1
ATOM 770 C CA . GLN A 1 93 ? -12.203 2.363 16.583 1.00 93.06 93 GLN A CA 1
ATOM 771 C C . GLN A 1 93 ? -11.123 2.982 15.686 1.00 93.06 93 GLN A C 1
ATOM 773 O O . GLN A 1 93 ? -10.006 2.466 15.603 1.00 93.06 93 GLN A O 1
ATOM 778 N N . THR A 1 94 ? -11.430 4.097 15.023 1.00 92.81 94 THR A N 1
ATOM 779 C CA . THR A 1 94 ? -10.527 4.730 14.044 1.00 92.81 94 THR A CA 1
ATOM 780 C C . THR A 1 94 ? -9.232 5.224 14.682 1.00 92.81 94 THR A C 1
ATOM 782 O O . THR A 1 94 ? -8.176 5.144 14.060 1.00 92.81 94 THR A O 1
ATOM 785 N N . LYS A 1 95 ? -9.285 5.676 15.943 1.00 92.44 95 LYS A N 1
ATOM 786 C CA . LYS A 1 95 ? -8.096 6.078 16.711 1.00 92.44 95 LYS A CA 1
ATOM 787 C C . LYS A 1 95 ? -7.145 4.907 16.959 1.00 92.44 95 LYS A C 1
ATOM 789 O O . LYS A 1 95 ? -5.940 5.074 16.800 1.00 92.44 95 LYS A O 1
ATOM 794 N N . THR A 1 96 ? -7.683 3.740 17.315 1.00 90.00 96 THR A N 1
ATOM 795 C CA . THR A 1 96 ? -6.893 2.520 17.537 1.00 90.00 96 THR A CA 1
ATOM 796 C C . THR A 1 96 ? -6.258 2.049 16.235 1.00 90.00 96 THR A C 1
ATOM 798 O O . THR A 1 96 ? -5.050 1.865 16.190 1.00 90.00 96 THR A O 1
ATOM 801 N N . LEU A 1 97 ? -7.032 1.979 15.145 1.00 90.62 97 LEU A N 1
ATOM 802 C CA . LEU A 1 97 ? -6.497 1.628 13.824 1.00 90.62 97 LEU A CA 1
ATOM 803 C C . LEU A 1 97 ? -5.365 2.554 13.380 1.00 90.62 97 LEU A C 1
ATOM 805 O O . LEU A 1 97 ? -4.343 2.091 12.879 1.00 90.62 97 LEU A O 1
ATOM 809 N N . LEU A 1 98 ? -5.552 3.864 13.559 1.00 93.00 98 LEU A N 1
ATOM 810 C CA . LEU A 1 98 ? -4.538 4.849 13.216 1.00 93.00 98 LEU A CA 1
ATOM 811 C C . LEU A 1 98 ? -3.259 4.618 14.019 1.00 93.00 98 LEU A C 1
ATOM 813 O O . LEU A 1 98 ? -2.186 4.542 13.427 1.00 93.00 98 LEU A O 1
ATOM 817 N N . HIS A 1 99 ? -3.377 4.477 15.338 1.00 91.25 99 HIS A N 1
ATOM 818 C CA . HIS A 1 99 ? -2.244 4.211 16.217 1.00 91.25 99 HIS A CA 1
ATOM 819 C C . HIS A 1 99 ? -1.495 2.930 15.814 1.00 91.25 99 HIS A C 1
ATOM 821 O O . HIS A 1 99 ? -0.274 2.951 15.650 1.00 91.25 99 HIS A O 1
ATOM 827 N N . ASP A 1 100 ? -2.220 1.834 15.597 1.00 89.00 100 ASP A N 1
ATOM 828 C CA . ASP A 1 100 ? -1.626 0.530 15.308 1.00 89.00 100 ASP A CA 1
ATOM 829 C C . ASP A 1 100 ? -0.922 0.524 13.946 1.00 89.00 100 ASP A C 1
ATOM 831 O O . ASP A 1 100 ? 0.215 0.059 13.830 1.00 89.00 100 ASP A O 1
ATOM 835 N N . LEU A 1 101 ? -1.537 1.121 12.919 1.00 90.19 101 LEU A N 1
ATOM 836 C CA . LEU A 1 101 ? -0.902 1.254 11.610 1.00 90.19 101 LEU A CA 1
ATOM 837 C C . LEU A 1 101 ? 0.343 2.149 11.679 1.00 90.19 101 LEU A C 1
ATOM 839 O O . LEU A 1 101 ? 1.368 1.815 11.084 1.00 90.19 101 LEU A O 1
ATOM 843 N N . GLN A 1 102 ? 0.292 3.260 12.419 1.00 91.12 102 GLN A N 1
ATOM 844 C CA . GLN A 1 102 ? 1.451 4.133 12.619 1.00 91.12 102 GLN A CA 1
ATOM 845 C C . GLN A 1 102 ? 2.611 3.390 13.295 1.00 91.12 102 GLN A C 1
ATOM 847 O O . GLN A 1 102 ? 3.748 3.472 12.822 1.00 91.12 102 GLN A O 1
ATOM 852 N N . ALA A 1 103 ? 2.327 2.621 14.350 1.00 86.25 103 ALA A N 1
ATOM 853 C CA . ALA A 1 103 ? 3.324 1.821 15.055 1.00 86.25 103 ALA A CA 1
ATOM 854 C C . ALA A 1 103 ? 3.978 0.779 14.133 1.00 86.25 103 ALA A C 1
ATOM 856 O O . ALA A 1 103 ? 5.206 0.664 14.097 1.00 86.25 103 ALA A O 1
ATOM 857 N N . ILE A 1 104 ? 3.175 0.074 13.329 1.00 86.69 104 ILE A N 1
ATOM 858 C CA . ILE A 1 104 ? 3.672 -0.892 12.341 1.00 86.69 104 ILE A CA 1
ATOM 859 C C . ILE A 1 104 ? 4.571 -0.200 11.310 1.00 86.69 104 ILE A C 1
ATOM 861 O O . ILE A 1 104 ? 5.675 -0.674 11.043 1.00 86.69 104 ILE A O 1
ATOM 865 N N . LEU A 1 105 ? 4.134 0.927 10.740 1.00 87.19 105 LEU A N 1
ATOM 866 C CA . LEU A 1 105 ? 4.902 1.651 9.725 1.00 87.19 105 LEU A CA 1
ATOM 867 C C . LEU A 1 105 ? 6.242 2.160 10.273 1.00 87.19 105 LEU A C 1
ATOM 869 O O . LEU A 1 105 ? 7.257 2.034 9.586 1.00 87.19 105 LEU A O 1
ATOM 873 N N . ILE A 1 106 ? 6.274 2.672 11.510 1.00 84.94 106 ILE A N 1
ATOM 874 C CA . ILE A 1 106 ? 7.526 3.049 12.185 1.00 84.94 106 ILE A CA 1
ATOM 875 C C . ILE A 1 106 ? 8.441 1.827 12.328 1.00 84.94 106 ILE A C 1
ATOM 877 O O . ILE A 1 106 ? 9.604 1.889 11.926 1.00 84.94 106 ILE A O 1
ATOM 881 N N . GLY A 1 107 ? 7.925 0.718 12.868 1.00 81.12 107 GLY A N 1
ATOM 882 C CA . GLY A 1 107 ? 8.716 -0.493 13.106 1.00 81.12 107 GLY A CA 1
ATOM 883 C C . GLY A 1 107 ? 9.323 -1.064 11.823 1.00 81.12 107 GLY A C 1
ATOM 884 O O . GLY A 1 107 ? 10.505 -1.402 11.785 1.00 81.12 107 GLY A O 1
ATOM 885 N N . VAL A 1 108 ? 8.553 -1.095 10.732 1.00 74.12 108 VAL A N 1
ATOM 886 C CA . VAL A 1 108 ? 9.043 -1.563 9.425 1.00 74.12 108 VAL A CA 1
ATOM 887 C C . VAL A 1 108 ? 10.053 -0.582 8.814 1.00 74.12 108 VAL A C 1
ATOM 889 O O . VAL A 1 108 ? 11.016 -1.008 8.173 1.00 74.12 108 VAL A O 1
ATOM 892 N N . ALA A 1 109 ? 9.885 0.729 9.016 1.00 73.00 109 ALA A N 1
ATOM 893 C CA . ALA A 1 109 ? 10.818 1.732 8.505 1.00 73.00 109 ALA A CA 1
ATOM 894 C C . ALA A 1 109 ? 12.200 1.662 9.176 1.00 73.00 109 ALA A C 1
ATOM 896 O O . ALA A 1 109 ? 13.204 1.867 8.492 1.00 73.00 109 ALA A O 1
ATOM 897 N N . GLN A 1 110 ? 12.268 1.321 10.468 1.00 68.31 110 GLN A N 1
ATOM 898 C CA . GLN A 1 110 ? 13.528 1.196 11.217 1.00 68.31 110 GLN A CA 1
ATOM 899 C C . GLN A 1 110 ? 14.462 0.103 10.664 1.00 68.31 110 GLN A C 1
ATOM 901 O O . GLN A 1 110 ? 15.677 0.212 10.802 1.00 68.31 110 GLN A O 1
ATOM 906 N N . GLY A 1 111 ? 13.923 -0.922 9.993 1.00 58.12 111 GLY A N 1
ATOM 907 C CA . GLY A 1 111 ? 14.709 -2.002 9.381 1.00 58.12 111 GLY A CA 1
ATOM 908 C C . GLY A 1 111 ? 15.240 -1.714 7.968 1.00 58.12 111 GLY A C 1
ATOM 909 O O . GLY A 1 111 ? 15.907 -2.563 7.381 1.00 58.12 111 GLY A O 1
ATOM 910 N N . SER A 1 112 ? 14.934 -0.553 7.381 1.00 58.28 112 SER A N 1
ATOM 911 C CA . SER A 1 112 ? 15.203 -0.247 5.969 1.00 58.28 112 SER A CA 1
ATOM 912 C C . SER A 1 112 ? 16.342 0.769 5.812 1.00 58.28 112 SER A C 1
ATOM 914 O O . SER A 1 112 ? 16.140 1.957 6.041 1.00 58.28 112 SER A O 1
ATOM 916 N N . SER A 1 113 ? 17.496 0.346 5.288 1.00 55.62 113 SER A N 1
ATOM 917 C CA . SER A 1 113 ? 18.690 1.192 5.081 1.00 55.62 113 SER A CA 1
ATOM 918 C C . SER A 1 113 ? 18.596 2.230 3.948 1.00 55.62 113 SER A C 1
ATOM 920 O O . SER A 1 113 ? 19.505 3.039 3.790 1.00 55.62 113 SER A O 1
ATOM 922 N N . ILE A 1 114 ? 17.532 2.204 3.134 1.00 52.59 114 ILE A N 1
ATOM 923 C CA . ILE A 1 114 ? 17.480 2.907 1.835 1.00 52.59 114 ILE A CA 1
ATOM 924 C C . ILE A 1 114 ? 16.590 4.163 1.861 1.00 52.59 114 ILE A C 1
ATOM 926 O O . ILE A 1 114 ? 16.711 5.021 0.992 1.00 52.59 114 ILE A O 1
ATOM 930 N N . VAL A 1 115 ? 15.696 4.307 2.841 1.00 55.56 115 VAL A N 1
ATOM 931 C CA . VAL A 1 115 ? 14.683 5.373 2.834 1.00 55.56 115 VAL A CA 1
ATOM 932 C C . VAL A 1 115 ? 14.569 5.982 4.227 1.00 55.56 115 VAL A C 1
ATOM 934 O O . VAL A 1 115 ? 14.576 5.265 5.225 1.00 55.56 115 VAL A O 1
ATOM 937 N N . SER A 1 116 ? 14.459 7.304 4.248 1.00 64.25 116 SER A N 1
ATOM 938 C CA . SER A 1 116 ? 14.226 8.179 5.397 1.00 64.25 116 SER A CA 1
ATOM 939 C C . SER A 1 116 ? 13.078 7.743 6.316 1.00 64.25 116 SER A C 1
ATOM 941 O O . SER A 1 116 ? 12.269 6.862 5.982 1.00 64.25 116 SER A O 1
ATOM 943 N N . GLY A 1 117 ? 13.015 8.366 7.495 1.00 81.06 117 GLY A N 1
ATOM 944 C CA . GLY A 1 117 ? 11.980 8.104 8.484 1.00 81.06 117 GLY A CA 1
ATOM 945 C C . GLY A 1 117 ? 10.575 8.345 7.931 1.00 81.06 117 GLY A C 1
ATOM 946 O O . GLY A 1 117 ? 10.375 8.995 6.901 1.00 81.06 117 GLY A O 1
ATOM 947 N N . ILE A 1 118 ? 9.584 7.785 8.620 1.00 88.00 118 ILE A N 1
ATOM 948 C CA . ILE A 1 118 ? 8.170 8.049 8.356 1.00 88.00 118 ILE A CA 1
ATOM 949 C C . ILE A 1 118 ? 7.669 9.011 9.430 1.00 88.00 118 ILE A C 1
ATOM 951 O O . ILE A 1 118 ? 7.875 8.773 10.618 1.00 88.00 118 ILE A O 1
ATOM 955 N N . VAL A 1 119 ? 6.987 10.071 9.006 1.00 91.19 119 VAL A N 1
ATOM 956 C CA . VAL A 1 119 ? 6.258 10.997 9.882 1.00 91.19 119 VAL A CA 1
ATOM 957 C C . VAL A 1 119 ? 4.798 11.079 9.437 1.00 91.19 119 VAL A C 1
ATOM 959 O O . VAL A 1 119 ? 4.494 10.881 8.260 1.00 91.19 119 VAL A O 1
ATOM 962 N N . PHE A 1 120 ? 3.875 11.377 10.353 1.00 93.56 120 PHE A N 1
ATOM 963 C CA . PHE A 1 120 ? 2.429 11.283 10.081 1.00 93.56 120 PHE A CA 1
ATOM 964 C C . PHE A 1 120 ? 1.731 12.628 9.896 1.00 93.56 120 PHE A C 1
ATOM 966 O O . PHE A 1 120 ? 0.509 12.710 9.810 1.00 93.56 120 PHE A O 1
ATOM 973 N N . SER A 1 121 ? 2.507 13.704 9.815 1.00 91.50 121 SER A N 1
ATOM 974 C CA . SER A 1 121 ? 2.045 14.998 9.328 1.00 91.50 121 SER A CA 1
ATOM 975 C C . SER A 1 121 ? 3.229 15.829 8.853 1.00 91.50 121 SER A C 1
ATOM 977 O O . SER A 1 121 ? 4.364 15.633 9.296 1.00 91.50 121 SER A O 1
ATOM 979 N N . LYS A 1 122 ? 2.966 16.815 7.991 1.00 88.94 122 LYS A N 1
ATOM 980 C CA . LYS A 1 122 ? 3.991 17.787 7.580 1.00 88.94 122 LYS A CA 1
ATOM 981 C C . LYS A 1 122 ? 4.579 18.558 8.763 1.00 88.94 122 LYS A C 1
ATOM 983 O O . LYS A 1 122 ? 5.753 18.894 8.725 1.00 88.94 122 LYS A O 1
ATOM 988 N N . ALA A 1 123 ? 3.789 18.801 9.809 1.00 90.75 123 ALA A N 1
ATOM 989 C CA . ALA A 1 123 ? 4.238 19.503 11.011 1.00 90.75 123 ALA A CA 1
ATOM 990 C C . ALA A 1 123 ? 5.243 18.689 11.844 1.00 90.75 123 ALA A C 1
ATOM 992 O O . ALA A 1 123 ? 6.068 19.264 12.543 1.00 90.75 123 ALA A O 1
ATOM 993 N N . GLN A 1 124 ? 5.194 17.357 11.759 1.00 89.69 124 GLN A N 1
ATOM 994 C CA . GLN A 1 124 ? 6.135 16.461 12.440 1.00 89.69 124 GLN A CA 1
ATOM 995 C C . GLN A 1 124 ? 7.444 16.261 11.663 1.00 89.69 124 GLN A C 1
ATOM 997 O O . GLN A 1 124 ? 8.357 15.610 12.166 1.00 89.69 124 GLN A O 1
ATOM 1002 N N . ARG A 1 125 ? 7.546 16.779 10.432 1.00 89.38 125 ARG A N 1
ATOM 1003 C CA . ARG A 1 125 ? 8.726 16.599 9.585 1.00 89.38 125 ARG A CA 1
ATOM 1004 C C . ARG A 1 125 ? 9.885 17.447 10.103 1.00 89.38 125 ARG A C 1
ATOM 1006 O O . ARG A 1 125 ? 9.858 18.669 9.987 1.00 89.38 125 ARG A O 1
ATOM 1013 N N . THR A 1 126 ? 10.921 16.786 10.607 1.00 87.00 126 THR A N 1
ATOM 1014 C CA . THR A 1 126 ? 12.176 17.427 11.021 1.00 87.00 126 THR A CA 1
ATOM 1015 C C . THR A 1 126 ? 13.250 17.319 9.944 1.00 87.00 126 THR A C 1
ATOM 1017 O O . THR A 1 126 ? 13.937 18.304 9.683 1.00 87.00 126 THR A O 1
ATOM 1020 N N . ASN A 1 127 ? 13.359 16.178 9.251 1.00 85.94 127 ASN A N 1
ATOM 1021 C CA . ASN A 1 127 ? 14.288 16.024 8.131 1.00 85.94 127 ASN A CA 1
ATOM 1022 C C . ASN A 1 127 ? 13.568 16.172 6.789 1.00 85.94 127 ASN A C 1
ATOM 1024 O O . ASN A 1 127 ? 12.502 15.602 6.565 1.00 85.94 127 ASN A O 1
ATOM 1028 N N . ALA A 1 128 ? 14.186 16.887 5.845 1.00 85.12 128 ALA A N 1
ATOM 1029 C CA . ALA A 1 128 ? 13.625 17.088 4.506 1.00 85.12 128 ALA A CA 1
ATOM 1030 C C . ALA A 1 128 ? 13.449 15.778 3.724 1.00 85.12 128 ALA A C 1
ATOM 1032 O O . ALA A 1 128 ? 12.586 15.685 2.854 1.00 85.12 128 ALA A O 1
ATOM 1033 N N . SER A 1 129 ? 14.253 14.764 4.045 1.00 84.88 129 SER A N 1
ATOM 1034 C CA . SER A 1 129 ? 14.134 13.444 3.453 1.00 84.88 129 SER A CA 1
ATOM 1035 C C . SER A 1 129 ? 12.963 12.650 4.033 1.00 84.88 129 SER A C 1
ATOM 1037 O O . SER A 1 129 ? 12.480 11.771 3.328 1.00 84.88 129 SER A O 1
ATOM 1039 N N . ASP A 1 130 ? 12.459 12.939 5.240 1.00 87.38 130 ASP A N 1
ATOM 1040 C CA . ASP A 1 130 ? 11.413 12.135 5.890 1.00 87.38 130 ASP A CA 1
ATOM 1041 C C . ASP A 1 130 ? 10.110 12.128 5.092 1.00 87.38 130 ASP A C 1
ATOM 1043 O O . ASP A 1 130 ? 9.556 13.163 4.695 1.00 87.38 130 ASP A O 1
ATOM 1047 N N . MET A 1 131 ? 9.589 10.929 4.867 1.00 88.62 131 MET A N 1
ATOM 1048 C CA . MET A 1 131 ? 8.361 10.761 4.114 1.00 88.62 131 MET A CA 1
ATOM 1049 C C . MET A 1 131 ? 7.158 11.055 5.005 1.00 88.62 131 MET A C 1
ATOM 1051 O O . MET A 1 131 ? 7.051 10.532 6.112 1.00 88.62 131 MET A O 1
ATOM 1055 N N . VAL A 1 132 ? 6.240 11.883 4.507 1.00 91.81 132 VAL A N 1
ATOM 1056 C CA . VAL A 1 132 ? 4.984 12.166 5.209 1.00 91.81 132 VAL A CA 1
ATOM 1057 C C . VAL A 1 132 ? 3.935 11.171 4.739 1.00 91.81 132 VAL A C 1
ATOM 1059 O O . VAL A 1 132 ? 3.695 11.046 3.540 1.00 91.81 132 VAL A O 1
ATOM 1062 N N . VAL A 1 133 ? 3.302 10.479 5.679 1.00 92.44 133 VAL A N 1
ATOM 1063 C CA . VAL A 1 133 ? 2.173 9.585 5.414 1.00 92.44 133 VAL A CA 1
ATOM 1064 C C . VAL A 1 133 ? 0.951 10.134 6.141 1.00 92.44 133 VAL A C 1
ATOM 1066 O O . VAL A 1 133 ? 0.857 10.054 7.362 1.00 92.44 133 VAL A O 1
ATOM 1069 N N . GLU A 1 134 ? 0.016 10.708 5.390 1.00 93.88 134 GLU A N 1
ATOM 1070 C CA . GLU A 1 134 ? -1.248 11.222 5.917 1.00 93.88 134 GLU A CA 1
ATOM 1071 C C . GLU A 1 134 ? -2.301 10.114 5.811 1.00 93.88 134 GLU A C 1
ATOM 1073 O O . GLU A 1 134 ? -2.641 9.671 4.709 1.00 93.88 134 GLU A O 1
ATOM 1078 N N . ILE A 1 135 ? -2.778 9.640 6.966 1.00 93.56 135 ILE A N 1
ATOM 1079 C CA . ILE A 1 135 ? -3.714 8.516 7.082 1.00 93.56 135 ILE A CA 1
ATOM 1080 C C . ILE A 1 135 ? -5.051 9.034 7.601 1.00 93.56 135 ILE A C 1
ATOM 1082 O O . ILE A 1 135 ? -5.108 9.690 8.640 1.00 93.56 135 ILE A O 1
ATOM 1086 N N . GLU A 1 136 ? -6.130 8.696 6.903 1.00 92.38 136 GLU A N 1
ATOM 1087 C CA . GLU A 1 136 ? -7.494 9.026 7.308 1.00 92.38 136 GLU A CA 1
ATOM 1088 C C . GLU A 1 136 ? -8.362 7.763 7.324 1.00 92.38 136 GLU A C 1
ATOM 1090 O O . GLU A 1 136 ? -8.449 7.051 6.322 1.00 92.38 136 GLU A O 1
ATOM 1095 N N . TYR A 1 137 ? -9.041 7.522 8.447 1.00 91.12 137 TYR A N 1
ATOM 1096 C CA . TYR A 1 137 ? -10.124 6.545 8.559 1.00 91.12 137 TYR A CA 1
ATOM 1097 C C . TYR A 1 137 ? -11.435 7.281 8.802 1.00 91.12 137 TYR A C 1
ATOM 1099 O O . TYR A 1 137 ? -11.554 8.026 9.777 1.00 91.12 137 TYR A O 1
ATOM 1107 N N . LYS A 1 138 ? -12.431 7.045 7.951 1.00 89.81 138 LYS A N 1
ATOM 1108 C CA . LYS A 1 138 ? -13.750 7.665 8.063 1.00 89.81 138 LYS A CA 1
ATOM 1109 C C . LYS A 1 138 ? -14.834 6.609 7.914 1.00 89.81 138 LYS A C 1
ATOM 1111 O O . LYS A 1 138 ? -14.934 5.990 6.863 1.00 89.81 138 LYS A O 1
ATOM 1116 N N . GLY A 1 139 ? -15.639 6.392 8.949 1.00 86.12 139 GLY A N 1
ATOM 1117 C CA . GLY A 1 139 ? -16.816 5.530 8.858 1.00 86.12 139 GLY A CA 1
ATOM 1118 C C . GLY A 1 139 ? -18.133 6.292 8.906 1.00 86.12 139 GLY A C 1
ATOM 1119 O O . GLY A 1 139 ? -18.146 7.516 9.020 1.00 86.12 139 GLY A O 1
ATOM 1120 N N . LEU A 1 140 ? -19.235 5.541 8.827 1.00 84.19 140 LEU A N 1
ATOM 1121 C CA . LEU A 1 140 ? -20.598 6.069 8.968 1.00 84.19 140 LEU A CA 1
ATOM 1122 C C . LEU A 1 140 ? -20.854 6.621 10.374 1.00 84.19 140 LEU A C 1
ATOM 1124 O O . LEU A 1 140 ? -21.506 7.648 10.534 1.00 84.19 140 LEU A O 1
ATOM 1128 N N . ASN A 1 141 ? -20.315 5.936 11.384 1.00 84.81 141 ASN A N 1
ATOM 1129 C CA . ASN A 1 141 ? -20.409 6.338 12.779 1.00 84.81 141 ASN A CA 1
ATOM 1130 C C . ASN A 1 141 ? -19.142 7.091 13.181 1.00 84.81 141 ASN A C 1
ATOM 1132 O O . ASN A 1 141 ? -18.030 6.682 12.842 1.00 84.81 141 ASN A O 1
ATOM 1136 N N . GLU A 1 142 ? -19.300 8.169 13.943 1.00 87.62 142 GLU A N 1
ATOM 1137 C CA . GLU A 1 142 ? -18.164 8.946 14.428 1.00 87.62 142 GLU A CA 1
ATOM 1138 C C . GLU A 1 142 ? -17.200 8.068 15.243 1.00 87.62 142 GLU A C 1
ATOM 1140 O O . GLU A 1 142 ? -17.603 7.262 16.082 1.00 87.62 142 GLU A O 1
ATOM 1145 N N . GLY A 1 143 ? -15.902 8.195 14.957 1.00 89.81 143 GLY A N 1
ATOM 1146 C CA . GLY A 1 143 ? -14.852 7.447 15.650 1.00 89.81 143 GLY A CA 1
ATOM 1147 C C . GLY A 1 143 ? -14.785 5.952 15.327 1.00 89.81 143 GLY A C 1
ATOM 1148 O O . GLY A 1 143 ? -13.868 5.289 15.804 1.00 89.81 143 GLY A O 1
ATOM 1149 N N . CYS A 1 144 ? -15.688 5.417 14.500 1.00 90.88 144 CYS A N 1
ATOM 1150 C CA . CYS A 1 144 ? -15.728 3.996 14.162 1.00 90.88 144 CYS A CA 1
ATOM 1151 C C . CYS A 1 144 ? -15.720 3.765 12.650 1.00 90.88 144 CYS A C 1
ATOM 1153 O O . CYS A 1 144 ? -16.173 4.599 11.874 1.00 90.88 144 CYS A O 1
ATOM 1155 N N . ILE A 1 145 ? -15.237 2.604 12.219 1.00 89.75 145 ILE A N 1
ATOM 1156 C CA . ILE A 1 145 ? -15.322 2.160 10.827 1.00 89.75 145 ILE A CA 1
ATOM 1157 C C . ILE A 1 145 ? -15.572 0.650 10.784 1.00 89.75 145 ILE A C 1
ATOM 1159 O O . ILE A 1 145 ? -15.013 -0.105 11.575 1.00 89.75 145 ILE A O 1
ATOM 1163 N N . HIS A 1 146 ? -16.440 0.213 9.873 1.00 86.06 146 HIS A N 1
ATOM 1164 C CA . HIS A 1 146 ? -16.805 -1.194 9.692 1.00 86.06 146 HIS A CA 1
ATOM 1165 C C . HIS A 1 146 ? -16.230 -1.693 8.369 1.00 86.06 146 HIS A C 1
ATOM 1167 O O . HIS A 1 146 ? -16.618 -1.173 7.323 1.00 86.06 146 HIS A O 1
ATOM 1173 N N . PHE A 1 147 ? -15.287 -2.638 8.407 1.00 83.31 147 PHE A N 1
ATOM 1174 C CA . PHE A 1 147 ? -14.691 -3.221 7.199 1.00 83.31 147 PHE A CA 1
ATOM 1175 C C . PHE A 1 147 ? -14.020 -4.590 7.472 1.00 83.31 147 PHE A C 1
ATOM 1177 O O . PHE A 1 147 ? -13.791 -4.943 8.633 1.00 83.31 147 PHE A O 1
ATOM 1184 N N . PRO A 1 148 ? -13.675 -5.370 6.426 1.00 83.06 148 PRO A N 1
ATOM 1185 C CA . PRO A 1 148 ? -12.950 -6.635 6.583 1.00 83.06 148 PRO A CA 1
ATOM 1186 C C . PRO A 1 148 ? -11.504 -6.526 7.096 1.00 83.06 148 PRO A C 1
ATOM 1188 O O . PRO A 1 148 ? -10.717 -5.796 6.497 1.00 83.06 148 PRO A O 1
ATOM 1191 N N . PRO A 1 149 ? -11.078 -7.304 8.113 1.00 82.38 149 PRO A N 1
ATOM 1192 C CA . PRO A 1 149 ? -9.749 -7.174 8.734 1.00 82.38 149 PRO A CA 1
ATOM 1193 C C . PRO A 1 149 ? -8.561 -7.105 7.757 1.00 82.38 149 PRO A C 1
ATOM 1195 O O . PRO A 1 149 ? -7.638 -6.315 7.954 1.00 82.38 149 PRO A O 1
ATOM 1198 N N . VAL A 1 150 ? -8.620 -7.866 6.659 1.00 79.75 150 VAL A N 1
ATOM 1199 C CA . VAL A 1 150 ? -7.608 -7.897 5.585 1.00 79.75 150 VAL A CA 1
ATOM 1200 C C . VAL A 1 150 ? -7.318 -6.522 4.958 1.00 79.75 150 VAL A C 1
ATOM 1202 O O . VAL A 1 150 ? -6.230 -6.295 4.435 1.00 79.75 150 VAL A O 1
ATOM 1205 N N . PHE A 1 151 ? -8.228 -5.548 5.045 1.00 82.25 151 PHE A N 1
ATOM 1206 C CA . PHE A 1 151 ? -7.967 -4.195 4.543 1.00 82.25 151 PHE A CA 1
ATOM 1207 C C . PHE A 1 151 ? -6.864 -3.459 5.307 1.00 82.25 151 PHE A C 1
ATOM 1209 O O . PHE A 1 151 ? -6.206 -2.600 4.719 1.00 82.25 151 PHE A O 1
ATOM 1216 N N . GLN A 1 152 ? -6.612 -3.804 6.574 1.00 84.50 152 GLN A N 1
ATOM 1217 C CA . GLN A 1 152 ? -5.469 -3.252 7.309 1.00 84.50 152 GLN A CA 1
ATOM 1218 C C . GLN A 1 152 ? -4.150 -3.683 6.659 1.00 84.50 152 GLN A C 1
ATOM 1220 O O . GLN A 1 152 ? -3.266 -2.854 6.429 1.00 84.50 152 GLN A O 1
ATOM 1225 N N . ASP A 1 153 ? -4.054 -4.963 6.286 1.00 83.38 153 ASP A N 1
ATOM 1226 C CA . ASP A 1 153 ? -2.900 -5.514 5.579 1.00 83.38 153 ASP A CA 1
ATOM 1227 C C . ASP A 1 153 ? -2.721 -4.869 4.206 1.00 83.38 153 ASP A C 1
ATOM 1229 O O . ASP A 1 153 ? -1.619 -4.446 3.859 1.00 83.38 153 ASP A O 1
ATOM 1233 N N . VAL A 1 154 ? -3.809 -4.740 3.443 1.00 83.00 154 VAL A N 1
ATOM 1234 C CA . VAL A 1 154 ? -3.786 -4.104 2.120 1.00 83.00 154 VAL A CA 1
ATOM 1235 C C . VAL A 1 154 ? -3.308 -2.655 2.220 1.00 83.00 154 VAL A C 1
ATOM 1237 O O . VAL A 1 154 ? -2.449 -2.236 1.445 1.00 83.00 154 VAL A O 1
ATOM 1240 N N . MET A 1 155 ? -3.817 -1.886 3.187 1.00 86.81 155 MET A N 1
ATOM 1241 C CA . MET A 1 155 ? -3.412 -0.494 3.380 1.00 86.81 155 MET A CA 1
ATOM 1242 C C . MET A 1 155 ? -1.925 -0.383 3.728 1.00 86.81 155 MET A C 1
ATOM 1244 O O . MET A 1 155 ? -1.218 0.426 3.123 1.00 86.81 155 MET A O 1
ATOM 1248 N N . ARG A 1 156 ? -1.433 -1.227 4.644 1.00 88.31 156 ARG A N 1
ATOM 1249 C CA . ARG A 1 156 ? -0.008 -1.303 4.990 1.00 88.31 156 ARG A CA 1
ATOM 1250 C C . ARG A 1 156 ? 0.840 -1.608 3.757 1.00 88.31 156 ARG A C 1
ATOM 1252 O O . ARG A 1 156 ? 1.786 -0.874 3.475 1.00 88.31 156 ARG A O 1
ATOM 1259 N N . ASP A 1 157 ? 0.503 -2.664 3.022 1.00 84.19 157 ASP A N 1
ATOM 1260 C CA . ASP A 1 157 ? 1.300 -3.137 1.890 1.00 84.19 157 ASP A CA 1
ATOM 1261 C C . ASP A 1 157 ? 1.349 -2.072 0.777 1.00 84.19 157 ASP A C 1
ATOM 1263 O O . ASP A 1 157 ? 2.410 -1.803 0.209 1.00 84.19 157 ASP A O 1
ATOM 1267 N N . LEU A 1 158 ? 0.236 -1.376 0.519 1.00 84.31 158 LEU A N 1
ATOM 1268 C CA . LEU A 1 158 ? 0.185 -0.269 -0.440 1.00 84.31 158 LEU A CA 1
ATOM 1269 C C . LEU A 1 158 ? 1.023 0.936 -0.008 1.00 84.31 158 LEU A C 1
ATOM 1271 O O . LEU A 1 158 ? 1.737 1.495 -0.841 1.00 84.31 158 LEU A O 1
ATOM 1275 N N . ILE A 1 159 ? 0.977 1.330 1.268 1.00 87.81 159 ILE A N 1
ATOM 1276 C CA . ILE A 1 159 ? 1.807 2.426 1.790 1.00 87.81 159 ILE A CA 1
ATOM 1277 C C . ILE A 1 159 ? 3.292 2.065 1.673 1.00 87.81 159 ILE A C 1
ATOM 1279 O O . ILE A 1 159 ? 4.089 2.884 1.216 1.00 87.81 159 ILE A O 1
ATOM 1283 N N . MET A 1 160 ? 3.673 0.835 2.026 1.00 83.75 160 MET A N 1
ATOM 1284 C CA . MET A 1 160 ? 5.064 0.380 1.944 1.00 83.75 160 MET A CA 1
ATOM 1285 C C . MET A 1 160 ? 5.570 0.284 0.503 1.00 83.75 160 MET A C 1
ATOM 1287 O O . MET A 1 160 ? 6.718 0.638 0.224 1.00 83.75 160 MET A O 1
ATOM 1291 N N . ASN A 1 161 ? 4.716 -0.127 -0.432 1.00 80.94 161 ASN A N 1
ATOM 1292 C CA . ASN A 1 161 ? 5.053 -0.103 -1.851 1.00 80.94 161 ASN A CA 1
ATOM 1293 C C . ASN A 1 161 ? 5.188 1.334 -2.357 1.00 80.94 161 ASN A C 1
ATOM 1295 O O . ASN A 1 161 ? 6.212 1.678 -2.941 1.00 80.94 161 ASN A O 1
ATOM 1299 N N . ALA A 1 162 ? 4.219 2.204 -2.065 1.00 83.12 162 ALA A N 1
ATOM 1300 C CA . ALA A 1 162 ? 4.296 3.616 -2.425 1.00 83.12 162 ALA A CA 1
ATOM 1301 C C . ALA A 1 162 ? 5.561 4.280 -1.854 1.00 83.12 162 ALA A C 1
ATOM 1303 O O . ALA A 1 162 ? 6.206 5.053 -2.558 1.00 83.12 162 ALA A O 1
ATOM 1304 N N . ARG A 1 163 ? 5.985 3.912 -0.637 1.00 82.62 163 ARG A N 1
ATOM 1305 C CA . ARG A 1 163 ? 7.251 4.353 -0.032 1.00 82.62 163 ARG A CA 1
ATOM 1306 C C . ARG A 1 163 ? 8.461 3.998 -0.882 1.00 82.62 163 ARG A C 1
ATOM 1308 O O . ARG A 1 163 ? 9.309 4.848 -1.116 1.00 82.62 163 ARG A O 1
ATOM 1315 N N . LYS A 1 164 ? 8.550 2.743 -1.325 1.00 77.62 164 LYS A N 1
ATOM 1316 C CA . LYS A 1 164 ? 9.687 2.230 -2.102 1.00 77.62 164 LYS A CA 1
ATOM 1317 C C . LYS A 1 164 ? 9.879 2.978 -3.428 1.00 77.62 164 LYS A C 1
ATOM 1319 O O . LYS A 1 164 ? 11.006 3.084 -3.898 1.00 77.62 164 LYS A O 1
ATOM 1324 N N . TYR A 1 165 ? 8.791 3.476 -4.012 1.00 76.62 165 TYR A N 1
ATOM 1325 C CA . TYR A 1 165 ? 8.781 4.130 -5.325 1.00 76.62 165 TYR A CA 1
ATOM 1326 C C . TYR A 1 165 ? 8.614 5.651 -5.266 1.00 76.62 165 TYR A C 1
ATOM 1328 O O . TYR A 1 165 ? 8.588 6.308 -6.304 1.00 76.62 165 TYR A O 1
ATOM 1336 N N . SER A 1 166 ? 8.507 6.222 -4.068 1.00 77.75 166 SER A N 1
ATOM 1337 C CA . SER A 1 166 ? 8.461 7.670 -3.881 1.00 77.75 166 SER A CA 1
ATOM 1338 C C . SER A 1 166 ? 9.868 8.232 -3.714 1.00 77.75 166 SER A C 1
ATOM 1340 O O . SER A 1 166 ? 10.759 7.589 -3.161 1.00 77.75 166 SER A O 1
ATOM 1342 N N . PHE A 1 167 ?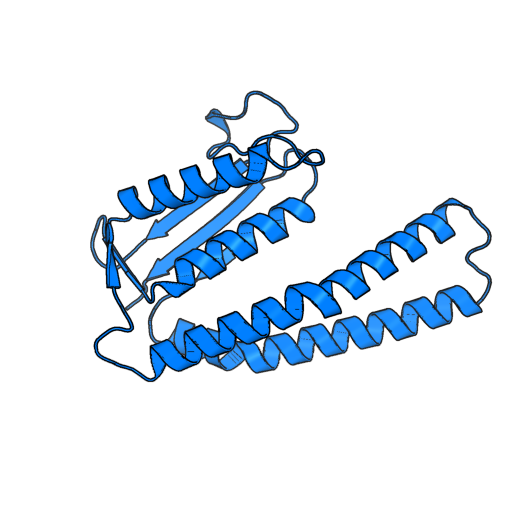 10.064 9.468 -4.162 1.00 77.25 167 PHE A N 1
ATOM 1343 C CA . PHE A 1 167 ? 11.281 10.215 -3.862 1.00 77.25 167 PHE A CA 1
ATOM 1344 C C . PHE A 1 167 ? 11.356 10.539 -2.359 1.00 77.25 167 PHE A C 1
ATOM 1346 O O . PHE A 1 167 ? 10.332 10.685 -1.684 1.00 77.25 167 PHE A O 1
ATOM 1353 N N . ALA A 1 168 ? 12.575 10.678 -1.830 1.00 80.81 168 ALA A N 1
ATOM 1354 C CA . ALA A 1 168 ? 12.786 11.097 -0.444 1.00 80.81 168 ALA A CA 1
ATOM 1355 C C . ALA A 1 168 ? 12.105 12.454 -0.178 1.00 80.81 168 ALA A C 1
ATOM 1357 O O . ALA A 1 168 ? 12.218 13.375 -0.981 1.00 80.81 168 ALA A O 1
ATOM 1358 N N . GLY A 1 169 ? 11.384 12.579 0.937 1.00 82.56 169 GLY A N 1
ATOM 1359 C CA . GLY A 1 169 ? 10.599 13.771 1.280 1.00 82.56 169 GLY A CA 1
ATOM 1360 C C . GLY A 1 169 ? 9.194 13.803 0.668 1.00 82.56 169 GLY A C 1
ATOM 1361 O O . GLY A 1 169 ? 8.443 14.761 0.889 1.00 82.56 169 GLY A O 1
ATOM 1362 N N . GLY A 1 170 ? 8.808 12.756 -0.070 1.00 86.62 170 GLY A N 1
ATOM 1363 C CA . GLY A 1 170 ? 7.481 12.601 -0.659 1.00 86.62 170 GLY A CA 1
ATOM 1364 C C . GLY A 1 170 ? 6.335 12.593 0.361 1.00 86.62 170 GLY A C 1
ATOM 1365 O O . GLY A 1 170 ? 6.542 12.520 1.578 1.00 86.62 170 GLY A O 1
ATOM 1366 N N . VAL A 1 171 ? 5.108 12.692 -0.155 1.00 90.00 171 VAL A N 1
ATOM 1367 C CA . VAL A 1 171 ? 3.869 12.659 0.634 1.00 90.00 171 VAL A CA 1
ATOM 1368 C C . VAL A 1 171 ? 2.969 11.548 0.107 1.00 90.00 171 VAL A C 1
ATOM 1370 O O . VAL A 1 171 ? 2.619 11.536 -1.074 1.00 90.00 171 VAL A O 1
ATOM 1373 N N . ILE A 1 172 ? 2.566 10.638 0.988 1.00 90.12 172 ILE A N 1
ATOM 1374 C CA . ILE A 1 172 ? 1.590 9.588 0.706 1.00 90.12 172 ILE A CA 1
ATOM 1375 C C . ILE A 1 172 ? 0.292 9.947 1.422 1.00 90.12 172 ILE A C 1
ATOM 1377 O O . ILE A 1 172 ? 0.258 10.032 2.643 1.00 90.12 172 ILE A O 1
ATOM 1381 N N . ASN A 1 173 ? -0.781 10.106 0.650 1.00 92.12 173 ASN A N 1
ATOM 1382 C CA . ASN A 1 173 ? -2.131 10.303 1.176 1.00 92.12 173 ASN A CA 1
ATOM 1383 C C . ASN A 1 173 ? -2.905 8.989 1.071 1.00 92.12 173 ASN A C 1
ATOM 1385 O O . ASN A 1 173 ? -3.181 8.534 -0.050 1.00 92.12 173 ASN A O 1
ATOM 1389 N N . ALA A 1 174 ? -3.251 8.404 2.217 1.00 89.62 174 ALA A N 1
ATOM 1390 C CA . ALA A 1 174 ? -3.961 7.138 2.326 1.00 89.62 174 ALA A CA 1
ATOM 1391 C C . ALA A 1 174 ? -5.271 7.320 3.102 1.00 89.62 174 ALA A C 1
ATOM 1393 O O . ALA A 1 174 ? -5.272 7.676 4.277 1.00 89.62 174 ALA A O 1
ATOM 1394 N N . LYS A 1 175 ? -6.400 7.072 2.438 1.00 89.88 175 LYS A N 1
ATOM 1395 C CA . LYS A 1 175 ? -7.736 7.241 3.006 1.00 89.88 175 LYS A CA 1
ATOM 1396 C C . LYS A 1 175 ? -8.526 5.947 2.920 1.00 89.88 175 LYS A C 1
ATOM 1398 O O . LYS A 1 175 ? -8.590 5.318 1.863 1.00 89.88 175 LYS A O 1
ATOM 1403 N N . MET A 1 176 ? -9.173 5.592 4.017 1.00 86.25 176 MET A N 1
ATOM 1404 C CA . MET A 1 176 ? -10.089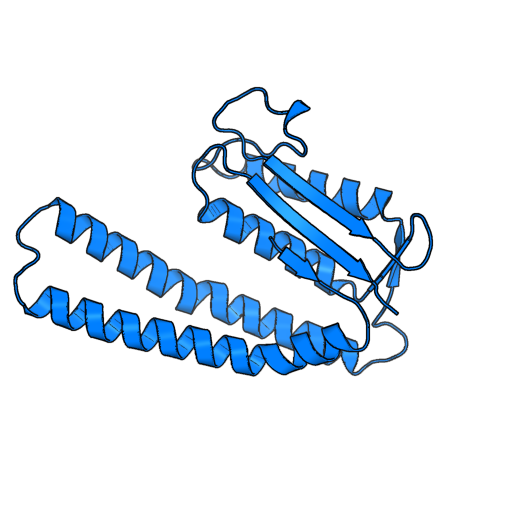 4.467 4.110 1.00 86.25 176 MET A CA 1
ATOM 1405 C C . MET A 1 176 ? -11.446 4.986 4.575 1.00 86.25 176 MET A C 1
ATOM 1407 O O . MET A 1 176 ? -11.586 5.443 5.709 1.00 86.25 176 MET A O 1
ATOM 1411 N N . MET A 1 177 ? -12.426 4.971 3.676 1.00 84.94 177 MET A N 1
ATOM 1412 C CA . MET A 1 177 ? -13.747 5.551 3.894 1.00 84.94 177 MET A CA 1
ATOM 1413 C C . MET A 1 177 ? -14.825 4.474 3.772 1.00 84.94 177 MET A C 1
ATOM 1415 O O . MET A 1 177 ? -14.795 3.692 2.832 1.00 84.94 177 MET A O 1
ATOM 1419 N N . ASN A 1 178 ? -15.773 4.424 4.708 1.00 76.12 178 ASN A N 1
ATOM 1420 C CA . ASN A 1 178 ? -16.984 3.607 4.603 1.00 76.12 178 ASN A CA 1
ATOM 1421 C C . ASN A 1 178 ? -18.166 4.485 4.190 1.00 76.12 178 ASN A C 1
ATOM 1423 O O . ASN A 1 178 ? -18.408 5.505 4.835 1.00 76.12 178 ASN A O 1
ATOM 1427 N N . ASP A 1 179 ? -18.845 4.116 3.100 1.00 65.38 179 ASP A N 1
ATOM 1428 C CA . ASP A 1 179 ? -19.874 4.923 2.441 1.00 65.38 179 ASP A CA 1
ATOM 1429 C C . ASP A 1 179 ? -21.299 4.353 2.502 1.00 65.38 179 ASP A C 1
ATOM 1431 O O . ASP A 1 179 ? -22.206 5.043 2.037 1.00 65.38 179 ASP A O 1
ATOM 1435 N N . GLY A 1 180 ? -21.546 3.188 3.119 1.00 54.44 180 GLY A N 1
ATOM 1436 C CA . GLY A 1 180 ? -22.922 2.732 3.386 1.00 54.44 180 GLY A CA 1
ATOM 1437 C C . GLY A 1 180 ? -23.178 1.242 3.292 1.00 54.44 180 GLY A C 1
ATOM 1438 O O . GLY A 1 180 ? -23.709 0.828 2.238 1.00 54.44 180 GLY A O 1
#

Nearest PDB structures (foldseek):
  6dk7-assembly1_B  TM=4.131E-01  e=7.028E-03  Pseudomonas aeruginosa
  6dk8-assembly1_B  TM=3.737E-01  e=4.745E-03  Pseudomonas aeruginosa
  6dk8-assembly3_F  TM=4.358E-01  e=2.439E-02  Pseudomonas aeruginosa
  8a7f-assembly1_A  TM=3.103E-01  e=4.960E-01  Pseudomonas putida KT2440
  4gcz-assembly1_A  TM=2.798E-01  e=6.037E-01  Bacillus subtilis subsp. subtilis str. 168